Protein AF-0000000075208363 (afdb_homodimer)

Secondary structure (DSSP, 8-state):
---EEEEE--TTB-THHHHHHHHHHTTTSEEEEEESSSS-EE-TTS-EEE--EEGGG--GGG-SEEEE--BS--GGGG-HHHHHHHHHHHHTT-EEEEEGGGHHHHHHHTTTTT-EE-----HHHHHHHGGG--SEE-SSSEEEETTEEEE-GGGHHHHHHHHHHHTT--SSHHHHHHHHT----/---EEEEE--TTB-THHHHHHHHHHTTTSEEEEEESSSS-EE-TTS-EEE--EEGGG--GGG-SEEEE--BS--GGGG-HHHHHHHHHHHHTT-EEEEEGGGHHHHHHHTTTTT-EE-----HHHHHHHGGG--SEE-SSSEEEETTEEEE-GGGHHHHHHHHHHHTT--SSHHHHHHHHT----

Structure (mmCIF, N/CA/C/O backbone):
data_AF-0000000075208363-model_v1
#
loop_
_entity.id
_entity.type
_entity.pdbx_description
1 polymer 'DJ-1/PfpI domain-containing protein'
#
loop_
_atom_site.group_PDB
_atom_site.id
_atom_site.type_symbol
_atom_site.label_atom_id
_atom_site.label_alt_id
_atom_site.label_comp_id
_atom_site.label_asym_id
_atom_site.label_entity_id
_atom_site.label_seq_id
_atom_site.pdbx_PDB_ins_code
_atom_site.Cartn_x
_atom_site.Cartn_y
_atom_site.Cartn_z
_atom_site.occupancy
_atom_site.B_iso_or_equiv
_atom_site.auth_seq_id
_atom_site.auth_comp_id
_atom_site.auth_asym_id
_atom_site.auth_atom_id
_atom_site.pdbx_PDB_model_num
ATOM 1 N N . MET A 1 1 ? 24.344 10.055 6.668 1 55.16 1 MET A N 1
ATOM 2 C CA . MET A 1 1 ? 23.219 9.273 7.184 1 55.16 1 MET A CA 1
ATOM 3 C C . MET A 1 1 ? 21.953 9.516 6.352 1 55.16 1 MET A C 1
ATOM 5 O O . MET A 1 1 ? 21.75 10.617 5.836 1 55.16 1 MET A O 1
ATOM 9 N N . LYS A 1 2 ? 21.109 8.43 5.992 1 67.06 2 LYS A N 1
ATOM 10 C CA . LYS A 1 2 ? 19.938 8.688 5.176 1 67.06 2 LYS A CA 1
ATOM 11 C C . LYS A 1 2 ? 18.969 9.641 5.879 1 67.06 2 LYS A C 1
ATOM 13 O O . LYS A 1 2 ? 18.75 9.523 7.086 1 67.06 2 LYS A O 1
ATOM 18 N N . LYS A 1 3 ? 18.578 10.602 5.156 1 91.5 3 LYS A N 1
ATOM 19 C CA . LYS A 1 3 ? 17.5 11.43 5.695 1 91.5 3 LYS A CA 1
ATOM 20 C C . LYS A 1 3 ? 16.266 10.594 5.977 1 91.5 3 LYS A C 1
ATOM 22 O O . LYS A 1 3 ? 16.156 9.445 5.531 1 91.5 3 LYS A O 1
ATOM 27 N N . ARG A 1 4 ? 15.508 11.07 6.957 1 97.81 4 ARG A N 1
ATOM 28 C CA . ARG A 1 4 ? 14.414 10.273 7.508 1 97.81 4 ARG A CA 1
ATOM 29 C C . ARG A 1 4 ? 13.07 10.93 7.23 1 97.81 4 ARG A C 1
ATOM 31 O O . ARG A 1 4 ? 12.977 12.164 7.152 1 97.81 4 ARG A O 1
ATOM 38 N N . VAL A 1 5 ? 12.078 10.07 6.992 1 98.56 5 VAL A N 1
ATOM 39 C CA . VAL A 1 5 ? 10.688 10.5 6.91 1 98.56 5 VAL A CA 1
ATOM 40 C C . VAL A 1 5 ? 9.852 9.75 7.938 1 98.56 5 VAL A C 1
ATOM 42 O O . VAL A 1 5 ? 10.047 8.547 8.148 1 98.56 5 VAL A O 1
ATOM 45 N N . LEU A 1 6 ? 9 10.484 8.602 1 98.62 6 LEU A N 1
ATOM 46 C CA . LEU A 1 6 ? 8.148 9.922 9.641 1 98.62 6 LEU A CA 1
ATOM 47 C C . LEU A 1 6 ? 6.734 9.688 9.125 1 98.62 6 LEU A C 1
ATOM 49 O O . LEU A 1 6 ? 6.18 10.539 8.422 1 98.62 6 LEU A O 1
ATOM 53 N N . VAL A 1 7 ? 6.184 8.555 9.469 1 98.31 7 VAL A N 1
ATOM 54 C CA . VAL A 1 7 ? 4.824 8.234 9.047 1 98.31 7 VAL A CA 1
ATOM 55 C C . VAL A 1 7 ? 3.992 7.824 10.266 1 98.31 7 VAL A C 1
ATOM 57 O O . VAL A 1 7 ? 4.41 6.969 11.047 1 98.31 7 VAL A O 1
ATOM 60 N N . TYR A 1 8 ? 2.797 8.406 10.414 1 96.69 8 TYR A N 1
ATOM 61 C CA . TYR A 1 8 ? 1.91 8.102 11.539 1 96.69 8 TYR A CA 1
ATOM 62 C C . TYR A 1 8 ? 0.977 6.945 11.195 1 96.69 8 TYR A C 1
ATOM 64 O O . TYR A 1 8 ? 0.255 6.996 10.203 1 96.69 8 TYR A O 1
ATOM 72 N N . LEU A 1 9 ? 1.048 5.906 12.008 1 95.75 9 LEU A N 1
ATOM 73 C CA . LEU A 1 9 ? 0.136 4.777 11.859 1 95.75 9 LEU A CA 1
ATOM 74 C C . LEU A 1 9 ? -0.775 4.652 13.078 1 95.75 9 LEU A C 1
ATOM 76 O O . LEU A 1 9 ? -0.326 4.816 14.211 1 95.75 9 LEU A O 1
ATOM 80 N N . TYR A 1 10 ? -2.057 4.402 12.852 1 94.38 10 TYR A N 1
ATOM 81 C CA . TYR A 1 10 ? -3.064 4.207 13.883 1 94.38 10 TYR A CA 1
ATOM 82 C C . TYR A 1 10 ? -4.098 3.172 13.453 1 94.38 10 TYR A C 1
ATOM 84 O O . TYR A 1 10 ? -4.145 2.785 12.281 1 94.38 10 TYR A O 1
ATOM 92 N N . PRO A 1 11 ? -4.859 2.588 14.383 1 94.44 11 PRO A N 1
ATOM 93 C CA . PRO A 1 11 ? -5.809 1.536 14.016 1 94.44 11 PRO A CA 1
ATOM 94 C C . PRO A 1 11 ? -6.754 1.964 12.891 1 94.44 11 PRO A C 1
ATOM 96 O O . PRO A 1 11 ? -7.375 3.027 12.977 1 94.44 11 PRO A O 1
ATOM 99 N N . LEU A 1 12 ? -6.812 1.14 11.844 1 95.12 12 LEU A N 1
ATOM 100 C CA . LEU A 1 12 ? -7.695 1.302 10.695 1 95.12 12 LEU A CA 1
ATOM 101 C C . LEU A 1 12 ? -7.234 2.459 9.812 1 95.12 12 LEU A C 1
ATOM 103 O O . LEU A 1 12 ? -8.047 3.08 9.125 1 95.12 12 LEU A O 1
ATOM 107 N N . PHE A 1 13 ? -5.898 2.754 9.93 1 95 13 PHE A N 1
ATOM 108 C CA . PHE A 1 13 ? -5.379 3.682 8.93 1 95 13 PHE A CA 1
ATOM 109 C C . PHE A 1 13 ? -5.516 3.098 7.527 1 95 13 PHE A C 1
ATOM 111 O O . PHE A 1 13 ? -5.539 1.878 7.359 1 95 13 PHE A O 1
ATOM 118 N N . ARG A 1 14 ? -5.66 3.953 6.551 1 96.62 14 ARG A N 1
ATOM 119 C CA . ARG A 1 14 ? -5.805 3.518 5.164 1 96.62 14 ARG A CA 1
ATOM 120 C C . ARG A 1 14 ? -4.445 3.385 4.484 1 96.62 14 ARG A C 1
ATOM 122 O O . ARG A 1 14 ? -3.877 4.375 4.027 1 96.62 14 ARG A O 1
ATOM 129 N N . GLU A 1 15 ? -3.934 2.189 4.371 1 97.19 15 GLU A N 1
ATOM 130 C CA . GLU A 1 15 ? -2.607 1.907 3.83 1 97.19 15 GLU A CA 1
ATOM 131 C C . GLU A 1 15 ? -2.5 2.34 2.371 1 97.19 15 GLU A C 1
ATOM 133 O O . GLU A 1 15 ? -1.453 2.824 1.938 1 97.19 15 GLU A O 1
ATOM 138 N N . VAL A 1 16 ? -3.592 2.18 1.587 1 97.5 16 VAL A N 1
ATOM 139 C CA . VAL A 1 16 ? -3.58 2.477 0.158 1 97.5 16 VAL A CA 1
ATOM 140 C C . VAL A 1 16 ? -3.27 3.957 -0.059 1 97.5 16 VAL A C 1
ATOM 142 O O . VAL A 1 16 ? -2.648 4.328 -1.058 1 97.5 16 VAL A O 1
ATOM 145 N N . GLU A 1 17 ? -3.566 4.785 0.879 1 97.75 17 GLU A N 1
ATOM 146 C CA . GLU A 1 17 ? -3.381 6.227 0.757 1 97.75 17 GLU A CA 1
ATOM 147 C C . GLU A 1 17 ? -1.901 6.598 0.791 1 97.75 17 GLU A C 1
ATOM 149 O O . GLU A 1 17 ? -1.507 7.645 0.274 1 97.75 17 GLU A O 1
ATOM 154 N N . ILE A 1 18 ? -1.057 5.68 1.387 1 98.38 18 ILE A N 1
ATOM 155 C CA . ILE A 1 18 ? 0.28 6.199 1.648 1 98.38 18 ILE A CA 1
ATOM 156 C C . ILE A 1 18 ? 1.327 5.234 1.103 1 98.38 18 ILE A C 1
ATOM 158 O O . ILE A 1 18 ? 2.516 5.559 1.052 1 98.38 18 ILE A O 1
ATOM 162 N N . THR A 1 19 ? 0.959 4.094 0.643 1 98.19 19 THR A N 1
ATOM 163 C CA . THR A 1 19 ? 1.958 3.096 0.277 1 98.19 19 THR A CA 1
ATOM 164 C C . THR A 1 19 ? 2.734 3.537 -0.96 1 98.19 19 THR A C 1
ATOM 166 O O . THR A 1 19 ? 3.943 3.312 -1.053 1 98.19 19 THR A O 1
ATOM 169 N N . THR A 1 20 ? 2.062 4.129 -1.97 1 97.62 20 THR A N 1
ATOM 170 C CA . THR A 1 20 ? 2.783 4.68 -3.111 1 97.62 20 THR A CA 1
ATOM 171 C C . THR A 1 20 ? 3.814 5.707 -2.654 1 97.62 20 THR A C 1
ATOM 173 O O . THR A 1 20 ? 4.973 5.66 -3.07 1 97.62 20 THR A O 1
ATOM 176 N N . THR A 1 21 ? 3.391 6.57 -1.779 1 98.75 21 THR A N 1
ATOM 177 C CA . THR A 1 21 ? 4.27 7.59 -1.213 1 98.75 21 THR A CA 1
ATOM 178 C C . THR A 1 21 ? 5.48 6.949 -0.541 1 98.75 21 THR A C 1
ATOM 180 O O . THR A 1 21 ? 6.621 7.34 -0.8 1 98.75 21 THR A O 1
ATOM 183 N N . LEU A 1 22 ? 5.223 5.941 0.286 1 98.75 22 LEU A N 1
ATOM 184 C CA . LEU A 1 22 ? 6.297 5.312 1.046 1 98.75 22 LEU A CA 1
ATOM 185 C C . LEU A 1 22 ? 7.266 4.586 0.118 1 98.75 22 LEU A C 1
ATOM 187 O O . LEU A 1 22 ? 8.477 4.598 0.346 1 98.75 22 LEU A O 1
ATOM 191 N N . SER A 1 23 ? 6.73 3.936 -0.884 1 98.12 23 SER A N 1
ATOM 192 C CA . SER A 1 23 ? 7.578 3.264 -1.863 1 98.12 23 SER A CA 1
ATOM 193 C C . SER A 1 23 ? 8.523 4.25 -2.549 1 98.12 23 SER A C 1
ATOM 195 O O . SER A 1 23 ? 9.711 3.971 -2.709 1 98.12 23 SER A O 1
ATOM 197 N N . ILE A 1 24 ? 8 5.406 -2.939 1 98.19 24 ILE A N 1
ATOM 198 C CA . ILE A 1 24 ? 8.789 6.441 -3.598 1 98.19 24 ILE A CA 1
ATOM 199 C C . ILE A 1 24 ? 9.844 6.98 -2.635 1 98.19 24 ILE A C 1
ATOM 201 O O . ILE A 1 24 ? 11.023 7.066 -2.98 1 98.19 24 ILE A O 1
ATOM 205 N N . LEU A 1 25 ? 9.469 7.285 -1.425 1 98.5 25 LEU A N 1
ATOM 206 C CA . LEU A 1 25 ? 10.344 7.906 -0.436 1 98.5 25 LEU A CA 1
ATOM 207 C C . LEU A 1 25 ? 11.469 6.957 -0.044 1 98.5 25 LEU A C 1
ATOM 209 O O . LEU A 1 25 ? 12.594 7.398 0.229 1 98.5 25 LEU A O 1
ATOM 213 N N . SER A 1 26 ? 11.18 5.66 -0.004 1 97.5 26 SER A N 1
ATOM 214 C CA . SER A 1 26 ? 12.141 4.68 0.481 1 97.5 26 SER A CA 1
ATOM 215 C C . SER A 1 26 ? 13.352 4.586 -0.448 1 97.5 26 SER A C 1
ATOM 217 O O . SER A 1 26 ? 14.375 4.012 -0.083 1 97.5 26 SER A O 1
ATOM 219 N N . LYS A 1 27 ? 13.242 5.125 -1.633 1 94.81 27 LYS A N 1
ATOM 220 C CA . LYS A 1 27 ? 14.367 5.145 -2.566 1 94.81 27 LYS A CA 1
ATOM 221 C C . LYS A 1 27 ? 15.492 6.039 -2.051 1 94.81 27 LYS A C 1
ATOM 223 O O . LYS A 1 27 ? 16.656 5.824 -2.385 1 94.81 27 LYS A O 1
ATOM 228 N N . ARG A 1 28 ? 15.148 7.008 -1.235 1 96.62 28 ARG A N 1
ATOM 229 C CA . ARG A 1 28 ? 16.156 7.984 -0.819 1 96.62 28 ARG A CA 1
ATOM 230 C C . ARG A 1 28 ? 16.141 8.18 0.693 1 96.62 28 ARG A C 1
ATOM 232 O O . ARG A 1 28 ? 17.109 8.672 1.273 1 96.62 28 ARG A O 1
ATOM 239 N N . TYR A 1 29 ? 15.062 7.828 1.308 1 98.12 29 TYR A N 1
ATOM 240 C CA . TYR A 1 29 ? 14.875 8.125 2.723 1 98.12 29 TYR A CA 1
ATOM 241 C C . TYR A 1 29 ? 14.594 6.852 3.516 1 98.12 29 TYR A C 1
ATOM 243 O O . TYR A 1 29 ? 14.117 5.863 2.961 1 98.12 29 TYR A O 1
ATOM 251 N N . GLU A 1 30 ? 15 6.906 4.777 1 97.94 30 GLU A N 1
ATOM 252 C CA . GLU A 1 30 ? 14.516 5.887 5.711 1 97.94 30 GLU A CA 1
ATOM 253 C C . GLU A 1 30 ? 13.109 6.207 6.199 1 97.94 30 GLU A C 1
ATOM 255 O O . GLU A 1 30 ? 12.867 7.277 6.762 1 97.94 30 GLU A O 1
ATOM 260 N N . VAL A 1 31 ? 12.219 5.305 5.906 1 98.06 31 VAL A N 1
ATOM 261 C CA . VAL A 1 31 ? 10.828 5.465 6.34 1 98.06 31 VAL A CA 1
ATOM 262 C C . VAL A 1 31 ? 10.664 4.926 7.758 1 98.06 31 VAL A C 1
ATOM 264 O O . VAL A 1 31 ? 10.977 3.762 8.023 1 98.06 31 VAL A O 1
ATOM 267 N N . LEU A 1 32 ? 10.148 5.746 8.664 1 97.94 32 LEU A N 1
ATOM 268 C CA . LEU A 1 32 ? 10.023 5.371 10.062 1 97.94 32 LEU A CA 1
ATOM 269 C C . LEU A 1 32 ? 8.586 5.543 10.547 1 97.94 32 LEU A C 1
ATOM 271 O O . LEU A 1 32 ? 8.164 6.656 10.867 1 97.94 32 LEU A O 1
ATOM 275 N N . PRO A 1 33 ? 7.875 4.438 10.617 1 97.75 33 PRO A N 1
ATOM 276 C CA . PRO A 1 33 ? 6.52 4.508 11.164 1 97.75 33 PRO A CA 1
ATOM 277 C C . PRO A 1 33 ? 6.5 4.648 12.68 1 97.75 33 PRO A C 1
ATOM 279 O O . PRO A 1 33 ? 7.348 4.074 13.367 1 97.75 33 PRO A O 1
ATOM 282 N N . PHE A 1 34 ? 5.52 5.395 13.148 1 96.75 34 PHE A N 1
ATOM 283 C CA . PHE A 1 34 ? 5.281 5.496 14.586 1 96.75 34 PHE A CA 1
ATOM 284 C C . PHE A 1 34 ? 3.787 5.461 14.883 1 96.75 34 PHE A C 1
ATOM 286 O O . PHE A 1 34 ? 2.963 5.645 13.984 1 96.75 34 PHE A O 1
ATOM 293 N N . SER A 1 35 ? 3.465 5.145 16.078 1 94.44 35 SER A N 1
ATOM 294 C CA . SER A 1 35 ? 2.092 5.121 16.578 1 94.44 35 SER A CA 1
ATOM 295 C C . SER A 1 35 ? 2.01 5.613 18.016 1 94.44 35 SER A C 1
ATOM 297 O O . SER A 1 35 ? 3 5.566 18.75 1 94.44 35 SER A O 1
ATOM 299 N N . ILE A 1 36 ? 0.842 6.102 18.297 1 90.88 36 ILE A N 1
ATOM 300 C CA . ILE A 1 36 ? 0.602 6.512 19.688 1 90.88 36 ILE A CA 1
ATOM 301 C C . ILE A 1 36 ? 0.374 5.281 20.547 1 90.88 36 ILE A C 1
ATOM 303 O O . ILE A 1 36 ? 0.789 5.25 21.719 1 90.88 36 ILE A O 1
ATOM 307 N N . LEU A 1 37 ? -0.22 4.293 19.984 1 84.75 37 LEU A N 1
ATOM 308 C CA . LEU A 1 37 ? -0.52 3.061 20.703 1 84.75 37 LEU A CA 1
ATOM 309 C C . LEU A 1 37 ? 0.622 2.059 20.578 1 84.75 37 LEU A C 1
ATOM 311 O O . LEU A 1 37 ? 1.241 1.96 19.516 1 84.75 37 LEU A O 1
ATOM 315 N N . PRO A 1 38 ? 0.816 1.363 21.719 1 87.12 38 PRO A N 1
ATOM 316 C CA . PRO A 1 38 ? 1.843 0.322 21.625 1 87.12 38 PRO A CA 1
ATOM 317 C C . PRO A 1 38 ? 1.382 -0.896 20.828 1 87.12 38 PRO A C 1
ATOM 319 O O . PRO A 1 38 ? 0.179 -1.141 20.703 1 87.12 38 PRO A O 1
ATOM 322 N N . GLY A 1 39 ? 2.4 -1.61 20.297 1 91.38 39 GLY A N 1
ATOM 323 C CA . GLY A 1 39 ? 2.094 -2.871 19.641 1 91.38 39 GLY A CA 1
ATOM 324 C C . GLY A 1 39 ? 1.805 -2.721 18.156 1 91.38 39 GLY A C 1
ATOM 325 O O . GLY A 1 39 ? 2.135 -1.695 17.562 1 91.38 39 GLY A O 1
ATOM 326 N N . THR A 1 40 ? 1.278 -3.768 17.562 1 94.94 40 THR A N 1
ATOM 327 C CA . THR A 1 40 ? 0.962 -3.807 16.141 1 94.94 40 THR A CA 1
ATOM 328 C C . THR A 1 40 ? -0.313 -3.02 15.844 1 94.94 40 THR A C 1
ATOM 330 O O . THR A 1 40 ? -1.269 -3.066 16.625 1 94.94 40 THR A O 1
ATOM 333 N N . VAL A 1 41 ? -0.271 -2.318 14.781 1 95.12 41 VAL A N 1
ATOM 334 C CA . VAL A 1 41 ? -1.429 -1.553 14.328 1 95.12 41 VAL A CA 1
ATOM 335 C C . VAL A 1 41 ? -2.074 -2.25 13.133 1 95.12 41 VAL A C 1
ATOM 337 O O . VAL A 1 41 ? -1.392 -2.594 12.164 1 95.12 41 VAL A O 1
ATOM 340 N N . THR A 1 42 ? -3.4 -2.439 13.227 1 96.19 42 THR A N 1
ATOM 341 C CA . THR A 1 42 ? -4.109 -3.078 12.125 1 96.19 42 THR A CA 1
ATOM 342 C C . THR A 1 42 ? -4.66 -2.033 11.156 1 96.19 42 THR A C 1
ATOM 344 O O . THR A 1 42 ? -5.398 -1.132 11.562 1 96.19 42 THR A O 1
ATOM 347 N N . SER A 1 43 ? -4.242 -2.119 9.875 1 96.5 43 SER A N 1
ATOM 348 C CA . SER A 1 43 ? -4.707 -1.19 8.852 1 96.5 43 SER A CA 1
ATOM 349 C C . SER A 1 43 ? -6.137 -1.508 8.43 1 96.5 43 SER A C 1
ATOM 351 O O . SER A 1 43 ? -6.719 -2.496 8.875 1 96.5 43 SER A O 1
ATOM 353 N N . GLU A 1 44 ? -6.691 -0.65 7.598 1 95.94 44 GLU A N 1
ATOM 354 C CA . GLU A 1 44 ? -8.07 -0.809 7.141 1 95.94 44 GLU A CA 1
ATOM 355 C C . GLU A 1 44 ? -8.25 -2.119 6.379 1 95.94 44 GLU A C 1
ATOM 357 O O . GLU A 1 44 ? -9.281 -2.777 6.504 1 95.94 44 GLU A O 1
ATOM 362 N N . CYS A 1 45 ? -7.199 -2.555 5.59 1 96.75 45 CYS A N 1
ATOM 363 C CA . CYS A 1 45 ? -7.363 -3.766 4.793 1 96.75 45 CYS A CA 1
ATOM 364 C C . CYS A 1 45 ? -6.988 -5.004 5.598 1 96.75 45 CYS A C 1
ATOM 366 O O . CYS A 1 45 ? -7.016 -6.121 5.078 1 96.75 45 CYS A O 1
ATOM 368 N N . GLY A 1 46 ? -6.496 -4.793 6.82 1 96.25 46 GLY A N 1
ATOM 369 C CA . GLY A 1 46 ? -6.285 -5.934 7.699 1 96.25 46 GLY A CA 1
ATOM 370 C C . GLY A 1 46 ? -4.82 -6.258 7.918 1 96.25 46 GLY A C 1
ATOM 371 O O . GLY A 1 46 ? -4.484 -7.199 8.641 1 96.25 46 GLY A O 1
ATOM 372 N N . LEU A 1 47 ? -3.896 -5.531 7.34 1 97.69 47 LEU A N 1
ATOM 373 C CA . LEU A 1 47 ? -2.475 -5.742 7.586 1 97.69 47 LEU A CA 1
ATOM 374 C C . LEU A 1 47 ? -2.088 -5.281 8.984 1 97.69 47 LEU A C 1
ATOM 376 O O . LEU A 1 47 ? -2.5 -4.207 9.422 1 97.69 47 LEU A O 1
ATOM 380 N N . GLN A 1 48 ? -1.368 -6.09 9.656 1 97.56 48 GLN A N 1
ATOM 381 C CA . GLN A 1 48 ? -0.831 -5.742 10.969 1 97.56 48 GLN A CA 1
ATOM 382 C C . GLN A 1 48 ? 0.598 -5.215 10.852 1 97.56 48 GLN A C 1
ATOM 384 O O . GLN A 1 48 ? 1.519 -5.973 10.531 1 97.56 48 GLN A O 1
ATOM 389 N N . VAL A 1 49 ? 0.8 -3.939 11.164 1 97.69 49 VAL A N 1
ATOM 390 C CA . VAL A 1 49 ? 2.082 -3.273 10.961 1 97.69 49 VAL A CA 1
ATOM 391 C C . VAL A 1 49 ? 2.678 -2.879 12.312 1 97.69 49 VAL A C 1
ATOM 393 O O . VAL A 1 49 ? 1.979 -2.336 13.172 1 97.69 49 VAL A O 1
ATOM 396 N N . GLN A 1 50 ? 3.932 -3.146 12.43 1 97.06 50 GLN A N 1
ATOM 397 C CA . GLN A 1 50 ? 4.637 -2.787 13.656 1 97.06 50 GLN A CA 1
ATOM 398 C C . GLN A 1 50 ? 5.32 -1.429 13.516 1 97.06 50 GLN A C 1
ATOM 400 O O . GLN A 1 50 ? 6.238 -1.268 12.711 1 97.06 50 GLN A O 1
ATOM 405 N N . PRO A 1 51 ? 4.824 -0.46 14.328 1 96 51 PRO A N 1
ATOM 406 C CA . PRO A 1 51 ? 5.566 0.804 14.336 1 96 51 PRO A CA 1
ATOM 407 C C . PRO A 1 51 ? 6.984 0.654 14.883 1 96 51 PRO A C 1
ATOM 409 O O . PRO A 1 51 ? 7.234 -0.191 15.742 1 96 51 PRO A O 1
ATOM 412 N N . LEU A 1 52 ? 7.875 1.515 14.445 1 93.06 52 LEU A N 1
ATOM 413 C CA . LEU A 1 52 ? 9.289 1.387 14.781 1 93.06 52 LEU A CA 1
ATOM 414 C C . LEU A 1 52 ? 9.664 2.326 15.922 1 93.06 52 LEU A C 1
ATOM 416 O O . LEU A 1 52 ? 10.68 2.117 16.594 1 93.06 52 LEU A O 1
ATOM 420 N N . LEU A 1 53 ? 8.883 3.369 16.047 1 93.81 53 LEU A N 1
ATOM 421 C CA . LEU A 1 53 ? 9.25 4.406 17.016 1 93.81 53 LEU A CA 1
ATOM 422 C C . LEU A 1 53 ? 8.102 4.691 17.969 1 93.81 53 LEU A C 1
ATOM 424 O O . LEU A 1 53 ? 6.93 4.547 17.609 1 93.81 53 LEU A O 1
ATOM 428 N N . LYS A 1 54 ? 8.539 5.094 19.156 1 89.81 54 LYS A N 1
ATOM 429 C CA . LYS A 1 54 ? 7.59 5.68 20.109 1 89.81 54 LYS A CA 1
ATOM 430 C C . LYS A 1 54 ? 7.57 7.203 19.984 1 89.81 54 LYS A C 1
ATOM 432 O O . LYS A 1 54 ? 8.594 7.824 19.703 1 89.81 54 LYS A O 1
ATOM 437 N N . LEU A 1 55 ? 6.461 7.715 20.266 1 90.69 55 LEU A N 1
ATOM 438 C CA . LEU A 1 55 ? 6.242 9.156 20.141 1 90.69 55 LEU A CA 1
ATOM 439 C C . LEU A 1 55 ? 7.301 9.938 20.906 1 90.69 55 LEU A C 1
ATOM 441 O O . LEU A 1 55 ? 7.824 10.938 20.422 1 90.69 55 LEU A O 1
ATOM 445 N N . LYS A 1 56 ? 7.695 9.5 22.062 1 89.06 56 LYS A N 1
ATOM 446 C CA . LYS A 1 56 ? 8.594 10.219 22.969 1 89.06 56 LYS A CA 1
ATOM 447 C C . LYS A 1 56 ? 10.008 10.297 22.391 1 89.06 56 LYS A C 1
ATOM 449 O O . LYS A 1 56 ? 10.82 11.102 22.828 1 89.06 56 LYS A O 1
ATOM 454 N N . ASN A 1 57 ? 10.32 9.508 21.406 1 92.94 57 ASN A N 1
ATOM 455 C CA . ASN A 1 57 ? 11.664 9.438 20.844 1 92.94 57 ASN A CA 1
ATOM 456 C C . ASN A 1 57 ? 11.773 10.227 19.547 1 92.94 57 ASN A C 1
ATOM 458 O O . ASN A 1 57 ? 12.75 10.094 18.812 1 92.94 57 ASN A O 1
ATOM 462 N N . ILE A 1 58 ? 10.805 11.07 19.266 1 96.69 58 ILE A N 1
ATOM 463 C CA . ILE A 1 58 ? 10.773 11.75 17.969 1 96.69 58 ILE A CA 1
ATOM 464 C C . ILE A 1 58 ? 11.172 13.211 18.156 1 96.69 58 ILE A C 1
ATOM 466 O O . ILE A 1 58 ? 10.562 13.938 18.938 1 96.69 58 ILE A O 1
ATOM 470 N N . ASN A 1 59 ? 12.172 13.594 17.484 1 96.75 59 ASN A N 1
ATOM 471 C CA . ASN A 1 59 ? 12.547 14.992 17.297 1 96.75 59 ASN A CA 1
ATOM 472 C C . ASN A 1 59 ? 12.289 15.461 15.867 1 96.75 59 ASN A C 1
ATOM 474 O O . ASN A 1 59 ? 12.922 14.977 14.93 1 96.75 59 ASN A O 1
ATOM 478 N N . PRO A 1 60 ? 11.422 16.422 15.711 1 97.62 60 PRO A N 1
ATOM 479 C CA . PRO A 1 60 ? 11.031 16.859 14.367 1 97.62 60 PRO A CA 1
ATOM 480 C C . PRO A 1 60 ? 12.234 17.188 13.484 1 97.62 60 PRO A C 1
ATOM 482 O O . PRO A 1 60 ? 12.234 16.891 12.289 1 97.62 60 PRO A O 1
ATOM 485 N N . ARG A 1 61 ? 13.25 17.766 14.008 1 97.06 61 ARG A N 1
ATOM 486 C CA . ARG A 1 61 ? 14.398 18.234 13.234 1 97.06 61 ARG A CA 1
ATOM 487 C C . ARG A 1 61 ? 15.164 17.062 12.617 1 97.06 61 ARG A C 1
ATOM 489 O O . ARG A 1 61 ? 15.992 17.266 11.727 1 97.06 61 ARG A O 1
ATOM 496 N N . ASP A 1 62 ? 14.898 15.875 13.055 1 97.5 62 ASP A N 1
ATOM 497 C CA . ASP A 1 62 ? 15.578 14.695 12.531 1 97.5 62 ASP A CA 1
ATOM 498 C C . ASP A 1 62 ? 14.914 14.203 11.25 1 97.5 62 ASP A C 1
ATOM 500 O O . ASP A 1 62 ? 15.398 13.273 10.609 1 97.5 62 ASP A O 1
ATOM 504 N N . TYR A 1 63 ? 13.852 14.859 10.828 1 98.12 63 TYR A N 1
ATOM 505 C CA . TYR A 1 63 ? 13.062 14.336 9.719 1 98.12 63 TYR A CA 1
ATOM 506 C C . TYR A 1 63 ? 12.883 15.398 8.633 1 98.12 63 TYR A C 1
ATOM 508 O O . TYR A 1 63 ? 12.836 16.594 8.93 1 98.12 63 TYR A O 1
ATOM 516 N N . GLU A 1 64 ? 12.68 14.852 7.418 1 98.31 64 GLU A N 1
ATOM 517 C CA . GLU A 1 64 ? 12.422 15.734 6.285 1 98.31 64 GLU A CA 1
ATOM 518 C C . GLU A 1 64 ? 10.93 15.977 6.102 1 98.31 64 GLU A C 1
ATOM 520 O O . GLU A 1 64 ? 10.523 16.953 5.465 1 98.31 64 GLU A O 1
ATOM 525 N N . MET A 1 65 ? 10.133 15.031 6.691 1 98.62 65 MET A N 1
ATOM 526 C CA . MET A 1 65 ? 8.695 15.133 6.484 1 98.62 65 MET A CA 1
ATOM 527 C C . MET A 1 65 ? 7.941 14.227 7.453 1 98.62 65 MET A C 1
ATOM 529 O O . MET A 1 65 ? 8.453 13.18 7.855 1 98.62 65 MET A O 1
ATOM 533 N N . LEU A 1 66 ? 6.773 14.672 7.812 1 98.75 66 LEU A N 1
ATOM 534 C CA . LEU A 1 66 ? 5.766 13.867 8.492 1 98.75 66 LEU A CA 1
ATOM 535 C C . LEU A 1 66 ? 4.605 13.547 7.559 1 98.75 66 LEU A C 1
ATOM 537 O O . LEU A 1 66 ? 4.02 14.445 6.953 1 98.75 66 LEU A O 1
ATOM 541 N N . VAL A 1 67 ? 4.273 12.297 7.379 1 98.81 67 VAL A N 1
ATOM 542 C CA . VAL A 1 67 ? 3.174 11.844 6.535 1 98.81 67 VAL A CA 1
ATOM 543 C C . VAL A 1 67 ? 2.055 11.273 7.402 1 98.81 67 VAL A C 1
ATOM 545 O O . VAL A 1 67 ? 2.303 10.438 8.273 1 98.81 67 VAL A O 1
ATOM 548 N N . ILE A 1 68 ? 0.827 11.695 7.148 1 97.44 68 ILE A N 1
ATOM 549 C CA . ILE A 1 68 ? -0.329 11.281 7.938 1 97.44 68 ILE A CA 1
ATOM 550 C C . ILE A 1 68 ? -1.422 10.75 7.012 1 97.44 68 ILE A C 1
ATOM 552 O O . ILE A 1 68 ? -1.993 11.5 6.219 1 97.44 68 ILE A O 1
ATOM 556 N N . PRO A 1 69 ? -1.729 9.469 7.109 1 97.19 69 PRO A N 1
ATOM 557 C CA . PRO A 1 69 ? -2.805 8.898 6.301 1 97.19 69 PRO A CA 1
ATOM 558 C C . PRO A 1 69 ? -4.188 9.141 6.898 1 97.19 69 PRO A C 1
ATOM 560 O O . PRO A 1 69 ? -4.301 9.602 8.039 1 97.19 69 PRO A O 1
ATOM 563 N N . GLY A 1 70 ? -5.238 8.883 6.035 1 94.81 70 GLY A N 1
ATOM 564 C CA . GLY A 1 70 ? -6.598 8.82 6.547 1 94.81 70 GLY A CA 1
ATOM 565 C C . GLY A 1 70 ? -6.953 7.465 7.133 1 94.81 70 GLY A C 1
ATOM 566 O O . GLY A 1 70 ? -6.07 6.648 7.402 1 94.81 70 GLY A O 1
ATOM 567 N N . GLY A 1 71 ? -8.227 7.234 7.363 1 91.12 71 GLY A N 1
ATOM 568 C CA . GLY A 1 71 ? -8.742 6.012 7.961 1 91.12 71 GLY A CA 1
ATOM 569 C C . GLY A 1 71 ? -9.867 6.258 8.953 1 91.12 71 GLY A C 1
ATOM 570 O O . GLY A 1 71 ? -10.297 7.398 9.141 1 91.12 71 GLY A O 1
ATOM 571 N N . LYS A 1 72 ? -10.57 5.148 9.305 1 79.88 72 LYS A N 1
ATOM 572 C CA . LYS A 1 72 ? -11.656 5.312 10.266 1 79.88 72 LYS A CA 1
ATOM 573 C C . LYS A 1 72 ? -11.133 5.828 11.609 1 79.88 72 LYS A C 1
ATOM 575 O O . LYS A 1 72 ? -10.273 5.199 12.227 1 79.88 72 LYS A O 1
ATOM 580 N N . GLN A 1 73 ? -11.055 7.223 11.57 1 61.47 73 GLN A N 1
ATOM 581 C CA . GLN A 1 73 ? -10.445 7.98 12.656 1 61.47 73 GLN A CA 1
ATOM 582 C C . GLN A 1 73 ? -10.914 7.469 14.016 1 61.47 73 GLN A C 1
ATOM 584 O O . GLN A 1 73 ? -12.117 7.398 14.281 1 61.47 73 GLN A O 1
ATOM 589 N N . ALA A 1 74 ? -10.039 6.613 14.492 1 55.19 74 ALA A N 1
ATOM 590 C CA . ALA A 1 74 ? -10.258 6.223 15.883 1 55.19 74 ALA A CA 1
ATOM 591 C C . ALA A 1 74 ? -10.094 7.414 16.828 1 55.19 74 ALA A C 1
ATOM 593 O O . ALA A 1 74 ? -9.625 8.477 16.406 1 55.19 74 ALA A O 1
ATOM 594 N N . PHE A 1 75 ? -10.438 7.309 18.078 1 54.03 75 PHE A N 1
ATOM 595 C CA . PHE A 1 75 ? -10.336 8.07 19.312 1 54.03 75 PHE A CA 1
ATOM 596 C C . PHE A 1 75 ? -8.953 8.688 19.453 1 54.03 75 PHE A C 1
ATOM 598 O O . PHE A 1 75 ? -8.789 9.719 20.109 1 54.03 75 PHE A O 1
ATOM 605 N N . VAL A 1 76 ? -8.039 8.312 18.516 1 62.62 76 VAL A N 1
ATOM 606 C CA . VAL A 1 76 ? -6.664 8.688 18.828 1 62.62 76 VAL A CA 1
ATOM 607 C C . VAL A 1 76 ? -6.316 10.008 18.141 1 62.62 76 VAL A C 1
ATOM 609 O O . VAL A 1 76 ? -5.25 10.578 18.375 1 62.62 76 VAL A O 1
ATOM 612 N N . GLN A 1 77 ? -7.297 10.531 17.438 1 72.94 77 GLN A N 1
ATOM 613 C CA . GLN A 1 77 ? -6.996 11.703 16.609 1 72.94 77 GLN A CA 1
ATOM 614 C C . GLN A 1 77 ? -6.945 12.969 17.469 1 72.94 77 GLN A C 1
ATOM 616 O O . GLN A 1 77 ? -6.5 14.016 17 1 72.94 77 GLN A O 1
ATOM 621 N N . ASN A 1 78 ? -7.188 12.703 18.75 1 82.5 78 ASN A N 1
ATOM 622 C CA . ASN A 1 78 ? -7.156 13.867 19.641 1 82.5 78 ASN A CA 1
ATOM 623 C C . ASN A 1 78 ? -6.113 13.695 20.734 1 82.5 78 ASN A C 1
ATOM 625 O O . ASN A 1 78 ? -6.141 14.422 21.734 1 82.5 78 ASN A O 1
ATOM 629 N N . HIS A 1 79 ? -5.305 12.82 20.578 1 89.31 79 HIS A N 1
ATOM 630 C CA . HIS A 1 79 ? -4.281 12.602 21.594 1 89.31 79 HIS A CA 1
ATOM 631 C C . HIS A 1 79 ? -3.369 13.82 21.734 1 89.31 79 HIS A C 1
ATOM 633 O O . HIS A 1 79 ? -2.73 14.234 20.766 1 89.31 79 HIS A O 1
ATOM 639 N N . PRO A 1 80 ? -3.303 14.398 22.953 1 93.12 80 PRO A N 1
ATOM 640 C CA . PRO A 1 80 ? -2.596 15.664 23.125 1 93.12 80 PRO A CA 1
ATOM 641 C C . PRO A 1 80 ? -1.128 15.586 22.719 1 93.12 80 PRO A C 1
ATOM 643 O O . PRO A 1 80 ? -0.592 16.531 22.141 1 93.12 80 PRO A O 1
ATOM 646 N N . ARG A 1 81 ? -0.465 14.523 23.047 1 94 81 ARG A N 1
ATOM 647 C CA . ARG A 1 81 ? 0.948 14.406 22.703 1 94 81 ARG A CA 1
ATOM 648 C C . ARG A 1 81 ? 1.144 14.352 21.188 1 94 81 ARG A C 1
ATOM 650 O O . ARG A 1 81 ? 2.141 14.859 20.672 1 94 81 ARG A O 1
ATOM 657 N N . LEU A 1 82 ? 0.23 13.688 20.484 1 94.88 82 LEU A N 1
ATOM 658 C CA . LEU A 1 82 ? 0.281 13.656 19.031 1 94.88 82 LEU A CA 1
ATOM 659 C C . LEU A 1 82 ? 0.105 15.062 18.453 1 94.88 82 LEU A C 1
ATOM 661 O O . LEU A 1 82 ? 0.879 15.484 17.594 1 94.88 82 LEU A O 1
ATOM 665 N N . LEU A 1 83 ? -0.943 15.758 18.969 1 94.88 83 LEU A N 1
ATOM 666 C CA . LEU A 1 83 ? -1.225 17.109 18.484 1 94.88 83 LEU A CA 1
ATOM 667 C C . LEU A 1 83 ? -0.048 18.031 18.75 1 94.88 83 LEU A C 1
ATOM 669 O O . LEU A 1 83 ? 0.32 18.844 17.891 1 94.88 83 LEU A O 1
ATOM 673 N N . HIS A 1 84 ? 0.56 17.891 19.875 1 97 84 HIS A N 1
ATOM 674 C CA . HIS A 1 84 ? 1.73 18.703 20.203 1 97 84 HIS A CA 1
ATOM 675 C C . HIS A 1 84 ? 2.891 18.406 19.266 1 97 84 HIS A C 1
ATOM 677 O O . HIS A 1 84 ? 3.59 19.312 18.828 1 97 84 HIS A O 1
ATOM 683 N N . LEU A 1 85 ? 3.143 17.141 18.953 1 97.12 85 LEU A N 1
ATOM 684 C CA . LEU A 1 85 ? 4.195 16.766 18.031 1 97.12 85 LEU A CA 1
ATOM 685 C C . LEU A 1 85 ? 3.988 17.422 16.672 1 97.12 85 LEU A C 1
ATOM 687 O O . LEU A 1 85 ? 4.934 17.953 16.078 1 97.12 85 LEU A O 1
ATOM 691 N N . ILE A 1 86 ? 2.752 17.406 16.188 1 97 86 ILE A N 1
ATOM 692 C CA . ILE A 1 86 ? 2.42 18 14.898 1 97 86 ILE A CA 1
ATOM 693 C C . ILE A 1 86 ? 2.682 19.5 14.938 1 97 86 ILE A C 1
ATOM 695 O O . ILE A 1 86 ? 3.225 20.078 13.984 1 97 86 ILE A O 1
ATOM 699 N N . GLN A 1 87 ? 2.336 20.141 16.047 1 97.69 87 GLN A N 1
ATOM 700 C CA . GLN A 1 87 ? 2.619 21.562 16.219 1 97.69 87 GLN A CA 1
ATOM 701 C C . GLN A 1 87 ? 4.117 21.828 16.141 1 97.69 87 GLN A C 1
ATOM 703 O O . GLN A 1 87 ? 4.543 22.828 15.547 1 97.69 87 GLN A O 1
ATOM 708 N N . LEU A 1 88 ? 4.906 20.969 16.734 1 98.31 88 LEU A N 1
ATOM 709 C CA . LEU A 1 88 ? 6.355 21.125 16.719 1 98.31 88 LEU A CA 1
ATOM 710 C C . LEU A 1 88 ? 6.902 21 15.297 1 98.31 88 LEU A C 1
ATOM 712 O O . LEU A 1 88 ? 7.797 21.75 14.898 1 98.31 88 LEU A O 1
ATOM 716 N N . PHE A 1 89 ? 6.414 20 14.508 1 98.5 89 PHE A N 1
ATOM 717 C CA . PHE A 1 89 ? 6.805 19.859 13.109 1 98.5 89 PHE A CA 1
ATOM 718 C C . PHE A 1 89 ? 6.527 21.156 12.352 1 98.5 89 PHE A C 1
ATOM 720 O O . PHE A 1 89 ? 7.387 21.641 11.609 1 98.5 89 PHE A O 1
ATOM 727 N N . ASP A 1 90 ? 5.332 21.688 12.539 1 97.81 90 ASP A N 1
ATOM 728 C CA . ASP A 1 90 ? 4.941 22.922 11.867 1 97.81 90 ASP A CA 1
ATOM 729 C C . ASP A 1 90 ? 5.828 24.094 12.289 1 97.81 90 ASP A C 1
ATOM 731 O O . ASP A 1 90 ? 6.32 24.844 11.445 1 97.81 90 ASP A O 1
ATOM 735 N N . LYS A 1 91 ? 6.062 24.219 13.578 1 97.62 91 LYS A N 1
ATOM 736 C CA . LYS A 1 91 ? 6.867 25.312 14.141 1 97.62 91 LYS A CA 1
ATOM 737 C C . LYS A 1 91 ? 8.289 25.266 13.594 1 97.62 91 LYS A C 1
ATOM 739 O O . LYS A 1 91 ? 8.891 26.312 13.328 1 97.62 91 LYS A O 1
ATOM 744 N N . GLU A 1 92 ? 8.82 24.109 13.469 1 97.62 92 GLU A N 1
ATOM 745 C CA . GLU A 1 92 ? 10.195 23.938 13.016 1 97.62 92 GLU A CA 1
ATOM 746 C C . GLU A 1 92 ? 10.305 24.031 11.5 1 97.62 92 GLU A C 1
ATOM 748 O O . GLU A 1 92 ? 11.398 23.953 10.945 1 97.62 92 GLU A O 1
ATOM 753 N N . GLY A 1 93 ? 9.219 24.141 10.812 1 97.38 93 GLY A N 1
ATOM 754 C CA . GLY A 1 93 ? 9.211 24.312 9.367 1 97.38 93 GLY A CA 1
ATOM 755 C C . GLY A 1 93 ? 9.445 23.016 8.609 1 97.38 93 GLY A C 1
ATOM 756 O O . GLY A 1 93 ? 9.953 23.031 7.484 1 97.38 93 GLY A O 1
ATOM 757 N N . ILE A 1 94 ? 9.195 21.891 9.32 1 98.06 94 ILE A N 1
ATOM 758 C CA . ILE A 1 94 ? 9.328 20.578 8.672 1 98.06 94 ILE A CA 1
ATOM 759 C C . ILE A 1 94 ? 8.078 20.297 7.84 1 98.06 94 ILE A C 1
ATOM 761 O O . ILE A 1 94 ? 6.961 20.578 8.273 1 98.06 94 ILE A O 1
ATOM 765 N N . ARG A 1 95 ? 8.203 19.719 6.668 1 98.56 95 ARG A N 1
ATOM 766 C CA . ARG A 1 95 ? 7.078 19.406 5.789 1 98.56 95 ARG A CA 1
ATOM 767 C C . ARG A 1 95 ? 6.117 18.422 6.457 1 98.56 95 ARG A C 1
ATOM 769 O O . ARG A 1 95 ? 6.547 17.484 7.121 1 98.56 95 ARG A O 1
ATOM 776 N N . ILE A 1 96 ? 4.879 18.719 6.285 1 98.75 96 ILE A N 1
ATOM 777 C CA . ILE A 1 96 ? 3.812 17.812 6.734 1 98.75 96 ILE A CA 1
ATOM 778 C C . ILE A 1 96 ? 2.889 17.484 5.562 1 98.75 96 ILE A C 1
ATOM 780 O O . ILE A 1 96 ? 2.473 18.391 4.82 1 98.75 96 ILE A O 1
ATOM 784 N N . ALA A 1 97 ? 2.641 16.266 5.355 1 98.88 97 ALA A N 1
ATOM 785 C CA . ALA A 1 97 ? 1.709 15.82 4.328 1 98.88 97 ALA A CA 1
ATOM 786 C C . ALA A 1 97 ? 0.607 14.945 4.926 1 98.88 97 ALA A C 1
ATOM 788 O O . ALA A 1 97 ? 0.889 14 5.66 1 98.88 97 ALA A O 1
ATOM 789 N N . ALA A 1 98 ? -0.627 15.266 4.684 1 97.44 98 ALA A N 1
ATOM 790 C CA . ALA A 1 98 ? -1.777 14.492 5.141 1 97.44 98 ALA A CA 1
ATOM 791 C C . ALA A 1 98 ? -2.732 14.203 3.986 1 97.44 98 ALA A C 1
ATOM 793 O O . ALA A 1 98 ? -2.904 15.031 3.09 1 97.44 98 ALA A O 1
ATOM 794 N N . ILE A 1 99 ? -3.363 13.055 4.043 1 97.06 99 ILE A N 1
ATOM 795 C CA . ILE A 1 99 ? -4.266 12.656 2.969 1 97.06 99 ILE A CA 1
ATOM 796 C C . ILE A 1 99 ? -5.566 12.125 3.561 1 97.06 99 ILE A C 1
ATOM 798 O O . ILE A 1 99 ? -5.562 11.508 4.629 1 97.06 99 ILE A O 1
ATOM 802 N N . GLY A 1 100 ? -6.672 12.375 2.748 1 94.81 100 GLY A N 1
ATOM 803 C CA . GLY A 1 100 ? -7.984 11.969 3.225 1 94.81 100 GLY A CA 1
ATOM 804 C C . GLY A 1 100 ? -8.391 12.656 4.516 1 94.81 100 GLY A C 1
ATOM 805 O O . GLY A 1 100 ? -8.203 13.859 4.668 1 94.81 100 GLY A O 1
ATOM 806 N N . ASN A 1 101 ? -8.953 11.93 5.391 1 91.88 101 ASN A N 1
ATOM 807 C CA . ASN A 1 101 ? -9.391 12.523 6.648 1 91.88 101 ASN A CA 1
ATOM 808 C C . ASN A 1 101 ? -8.242 12.672 7.633 1 91.88 101 ASN A C 1
ATOM 810 O O . ASN A 1 101 ? -8.438 13.117 8.766 1 91.88 101 ASN A O 1
ATOM 814 N N . GLY A 1 102 ? -7.02 12.344 7.156 1 93.56 102 GLY A N 1
ATOM 815 C CA . GLY A 1 102 ? -5.848 12.703 7.938 1 93.56 102 GLY A CA 1
ATOM 816 C C . GLY A 1 102 ? -5.719 14.188 8.188 1 93.56 102 GLY A C 1
ATOM 817 O O . GLY A 1 102 ? -5.129 14.609 9.18 1 93.56 102 GLY A O 1
ATOM 818 N N . ALA A 1 103 ? -6.258 14.945 7.305 1 92.81 103 ALA A N 1
ATOM 819 C CA . ALA A 1 103 ? -6.246 16.391 7.441 1 92.81 103 ALA A CA 1
ATOM 820 C C . ALA A 1 103 ? -6.969 16.828 8.711 1 92.81 103 ALA A C 1
ATOM 822 O O . ALA A 1 103 ? -6.68 17.906 9.266 1 92.81 103 ALA A O 1
ATOM 823 N N . LEU A 1 104 ? -7.918 16.047 9.211 1 91 104 LEU A N 1
ATOM 824 C CA . LEU A 1 104 ? -8.641 16.359 10.438 1 91 104 LEU A CA 1
ATOM 825 C C . LEU A 1 104 ? -7.684 16.438 11.625 1 91 104 LEU A C 1
ATOM 827 O O . LEU A 1 104 ? -7.883 17.234 12.539 1 91 104 LEU A O 1
ATOM 831 N N . ILE A 1 105 ? -6.656 15.625 11.578 1 92.56 105 ILE A N 1
ATOM 832 C CA . ILE A 1 105 ? -5.664 15.617 12.648 1 92.56 105 ILE A CA 1
ATOM 833 C C . ILE A 1 105 ? -4.887 16.938 12.641 1 92.56 105 ILE A C 1
ATOM 835 O O . ILE A 1 105 ? -4.602 17.5 13.695 1 92.56 105 ILE A O 1
ATOM 839 N N . LEU A 1 106 ? -4.59 17.422 11.453 1 94.19 106 LEU A N 1
ATOM 840 C CA . LEU A 1 106 ? -3.928 18.719 11.32 1 94.19 106 LEU A CA 1
ATOM 841 C C . LEU A 1 106 ? -4.82 19.828 11.844 1 94.19 106 LEU A C 1
ATOM 843 O O . LEU A 1 106 ? -4.34 20.766 12.508 1 94.19 106 LEU A O 1
ATOM 847 N N . GLY A 1 107 ? -6.055 19.703 11.469 1 91.75 107 GLY A N 1
ATOM 848 C CA . GLY A 1 107 ? -7.008 20.672 11.984 1 91.75 107 GLY A CA 1
ATOM 849 C C . GLY A 1 107 ? -7.066 20.688 13.5 1 91.75 107 GLY A C 1
ATOM 850 O O . GLY A 1 107 ? -7.035 21.766 14.109 1 91.75 107 GLY A O 1
ATOM 851 N N . ARG A 1 108 ? -7.133 19.578 14.117 1 91.31 108 ARG A N 1
ATOM 852 C CA . ARG A 1 108 ? -7.172 19.469 15.578 1 91.31 108 ARG A CA 1
ATOM 853 C C . ARG A 1 108 ? -5.906 20.031 16.203 1 91.31 108 ARG A C 1
ATOM 855 O O . ARG A 1 108 ? -5.953 20.594 17.297 1 91.31 108 ARG A O 1
ATOM 862 N N . ALA A 1 109 ? -4.82 19.859 15.484 1 93.19 109 ALA A N 1
ATOM 863 C CA . ALA A 1 109 ? -3.547 20.375 15.977 1 93.19 109 ALA A CA 1
ATOM 864 C C . ALA A 1 109 ? -3.461 21.891 15.797 1 93.19 109 ALA A C 1
ATOM 866 O O . ALA A 1 109 ? -2.545 22.531 16.312 1 93.19 109 ALA A O 1
ATOM 867 N N . GLY A 1 110 ? -4.383 22.453 15.062 1 92.94 110 GLY A N 1
ATOM 868 C CA . GLY A 1 110 ? -4.441 23.891 14.883 1 92.94 110 GLY A CA 1
ATOM 869 C C . GLY A 1 110 ? -3.486 24.406 13.82 1 92.94 110 GLY A C 1
ATOM 870 O O . GLY A 1 110 ? -3.34 25.609 13.641 1 92.94 110 GLY A O 1
ATOM 871 N N . VAL A 1 111 ? -2.867 23.531 13.016 1 95.31 111 VAL A N 1
ATOM 872 C CA . VAL A 1 111 ? -1.812 23.969 12.109 1 95.31 111 VAL A CA 1
ATOM 873 C C . VAL A 1 111 ? -2.418 24.359 10.766 1 95.31 111 VAL A C 1
ATOM 875 O O . VAL A 1 111 ? -1.716 24.875 9.883 1 95.31 111 VAL A O 1
ATOM 878 N N . LEU A 1 112 ? -3.756 24.156 10.609 1 94.81 112 LEU A N 1
ATOM 879 C CA . LEU A 1 112 ? -4.422 24.547 9.375 1 94.81 112 LEU A CA 1
ATOM 880 C C . LEU A 1 112 ? -5.004 25.953 9.492 1 94.81 112 LEU A C 1
ATOM 882 O O . LEU A 1 112 ? -5.562 26.484 8.531 1 94.81 112 LEU A O 1
ATOM 886 N N . LEU A 1 113 ? -4.879 26.594 10.664 1 92.44 113 LEU A N 1
ATOM 887 C CA . LEU A 1 113 ? -5.418 27.938 10.859 1 92.44 113 LEU A CA 1
ATOM 888 C C . LEU A 1 113 ? -4.883 28.891 9.812 1 92.44 113 LEU A C 1
ATOM 890 O O . LEU A 1 113 ? -3.668 29 9.617 1 92.44 113 LEU A O 1
ATOM 894 N N . ASN A 1 114 ? -5.816 29.531 9.078 1 92.69 114 ASN A N 1
ATOM 895 C CA . ASN A 1 114 ? -5.527 30.531 8.039 1 92.69 114 ASN A CA 1
ATOM 896 C C . ASN A 1 114 ? -4.797 29.891 6.859 1 92.69 114 ASN A C 1
ATOM 898 O O . ASN A 1 114 ? -4.008 30.562 6.188 1 92.69 114 ASN A O 1
ATOM 902 N N . ARG A 1 115 ? -4.941 28.641 6.68 1 95.5 115 ARG A N 1
ATOM 903 C CA . ARG A 1 115 ? -4.328 27.922 5.562 1 95.5 115 ARG A CA 1
ATOM 904 C C . ARG A 1 115 ? -5.391 27.297 4.672 1 95.5 115 ARG A C 1
ATOM 906 O O . ARG A 1 115 ? -6.543 27.141 5.082 1 95.5 115 ARG A O 1
ATOM 913 N N . GLN A 1 116 ? -4.988 27.047 3.463 1 96.69 116 GLN A N 1
ATOM 914 C CA . GLN A 1 116 ? -5.824 26.281 2.543 1 96.69 116 GLN A CA 1
ATOM 915 C C . GLN A 1 116 ? -5.477 24.797 2.584 1 96.69 116 GLN A C 1
ATOM 917 O O . GLN A 1 116 ? -4.312 24.438 2.734 1 96.69 116 GLN A O 1
ATOM 922 N N . PHE A 1 117 ? -6.48 23.953 2.5 1 95.81 117 PHE A N 1
ATOM 923 C CA . PHE A 1 117 ? -6.234 22.516 2.516 1 95.81 117 PHE A CA 1
ATOM 924 C C . PHE A 1 117 ? -7.324 21.781 1.753 1 95.81 117 PHE A C 1
ATOM 926 O O . PHE A 1 117 ? -8.336 22.359 1.372 1 95.81 117 PHE A O 1
ATOM 933 N N . SER A 1 118 ? -7.102 20.562 1.368 1 95.75 118 SER A N 1
ATOM 934 C CA . SER A 1 118 ? -8.086 19.625 0.81 1 95.75 118 SER A CA 1
ATOM 935 C C . SER A 1 118 ? -8.164 18.344 1.634 1 95.75 118 SER A C 1
ATOM 937 O O . SER A 1 118 ? -7.219 18 2.344 1 95.75 118 SER A O 1
ATOM 939 N N . ALA A 1 119 ? -9.328 17.75 1.618 1 93.25 119 ALA A N 1
ATOM 940 C CA . ALA A 1 119 ? -9.547 16.531 2.402 1 93.25 119 ALA A CA 1
ATOM 941 C C . ALA A 1 119 ? -10.781 15.789 1.919 1 93.25 119 ALA A C 1
ATOM 943 O O . ALA A 1 119 ? -11.617 16.344 1.207 1 93.25 119 ALA A O 1
ATOM 944 N N . THR A 1 120 ? -10.766 14.555 2.094 1 92.88 120 THR A N 1
ATOM 945 C CA . THR A 1 120 ? -11.984 13.758 2.01 1 92.88 120 THR A CA 1
ATOM 946 C C . THR A 1 120 ? -12.594 13.555 3.395 1 92.88 120 THR A C 1
ATOM 948 O O . THR A 1 120 ? -12.078 12.773 4.195 1 92.88 120 THR A O 1
ATOM 951 N N . ILE A 1 121 ? -13.656 14.25 3.631 1 87.94 121 ILE A N 1
ATOM 952 C CA . ILE A 1 121 ? -14.289 14.203 4.945 1 87.94 121 ILE A CA 1
ATOM 953 C C . ILE A 1 121 ? -15.781 13.898 4.793 1 87.94 121 ILE A C 1
ATOM 955 O O . ILE A 1 121 ? -16.453 14.492 3.955 1 87.94 121 ILE A O 1
ATOM 959 N N . SER A 1 122 ? -16.141 12.945 5.578 1 83.5 122 SER A N 1
ATOM 960 C CA . SER A 1 122 ? -17.578 12.648 5.543 1 83.5 122 SER A CA 1
ATOM 961 C C . SER A 1 122 ? -18.391 13.805 6.102 1 83.5 122 SER A C 1
ATOM 963 O O . SER A 1 122 ? -17.875 14.641 6.836 1 83.5 122 SER A O 1
ATOM 965 N N . GLU A 1 123 ? -19.641 13.781 5.699 1 81.25 123 GLU A N 1
ATOM 966 C CA . GLU A 1 123 ? -20.531 14.797 6.234 1 81.25 123 GLU A CA 1
ATOM 967 C C . GLU A 1 123 ? -20.594 14.734 7.758 1 81.25 123 GLU A C 1
ATOM 969 O O . GLU A 1 123 ? -20.609 15.766 8.43 1 81.25 123 GLU A O 1
ATOM 974 N N . GLU A 1 124 ? -20.609 13.562 8.211 1 79.44 124 GLU A N 1
ATOM 975 C CA . GLU A 1 124 ? -20.672 13.359 9.656 1 79.44 124 GLU A CA 1
ATOM 976 C C . GLU A 1 124 ? -19.422 13.93 10.336 1 79.44 124 GLU A C 1
ATOM 978 O O . GLU A 1 124 ? -19.531 14.594 11.367 1 79.44 124 GLU A O 1
ATOM 983 N N . GLU A 1 125 ? -18.328 13.688 9.75 1 78.31 125 GLU A N 1
ATOM 984 C CA . GLU A 1 125 ? -17.078 14.188 10.305 1 78.31 125 GLU A CA 1
ATOM 985 C C . GLU A 1 125 ? -16.984 15.703 10.188 1 78.31 125 GLU A C 1
ATOM 987 O O . GLU A 1 125 ? -16.453 16.375 11.078 1 78.31 125 GLU A O 1
ATOM 992 N N . MET A 1 126 ? -17.484 16.188 9.164 1 76.75 126 MET A N 1
ATOM 993 C CA . MET A 1 126 ? -17.484 17.641 8.969 1 76.75 126 MET A CA 1
ATOM 994 C C . MET A 1 126 ? -18.359 18.328 10.016 1 76.75 126 MET A C 1
ATOM 996 O O . MET A 1 126 ? -17.984 19.375 10.555 1 76.75 126 MET A O 1
ATOM 1000 N N . ASP A 1 127 ? -19.453 17.656 10.195 1 75.69 127 ASP A N 1
ATOM 1001 C CA . ASP A 1 127 ? -20.375 18.219 11.172 1 75.69 127 ASP A CA 1
ATOM 1002 C C . ASP A 1 127 ? -19.75 18.219 12.57 1 75.69 127 ASP A C 1
ATOM 1004 O O . ASP A 1 127 ? -19.969 19.156 13.352 1 75.69 127 ASP A O 1
ATOM 1008 N N . LYS A 1 128 ? -18.984 17.25 12.812 1 73.56 128 LYS A N 1
ATOM 1009 C CA . LYS A 1 128 ? -18.375 17.094 14.125 1 73.56 128 LYS A CA 1
ATOM 1010 C C . LYS A 1 128 ? -17.109 17.938 14.25 1 73.56 128 LYS A C 1
ATOM 1012 O O . LYS A 1 128 ? -16.625 18.172 15.352 1 73.56 128 LYS A O 1
ATOM 1017 N N . SER A 1 129 ? -16.484 18.062 13.172 1 67.5 129 SER A N 1
ATOM 1018 C CA . SER A 1 129 ? -15.172 18.688 13.188 1 67.5 129 SER A CA 1
ATOM 1019 C C . SER A 1 129 ? -15.273 20.172 13.539 1 67.5 129 SER A C 1
ATOM 1021 O O . SER A 1 129 ? -14.305 20.781 14.008 1 67.5 129 SER A O 1
ATOM 1023 N N . GLY A 1 130 ? -16.578 20.484 13.844 1 59.44 130 GLY A N 1
ATOM 1024 C CA . GLY A 1 130 ? -16.812 21.828 14.328 1 59.44 130 GLY A CA 1
ATOM 1025 C C . GLY A 1 130 ? -15.82 22.844 13.789 1 59.44 130 GLY A C 1
ATOM 1026 O O . GLY A 1 130 ? -15.398 22.75 12.641 1 59.44 130 GLY A O 1
ATOM 1027 N N . SER A 1 131 ? -15.203 23.797 14.734 1 57.56 131 SER A N 1
ATOM 1028 C CA . SER A 1 131 ? -14.352 24.969 14.633 1 57.56 131 SER A CA 1
ATOM 1029 C C . SER A 1 131 ? -12.891 24.594 14.406 1 57.56 131 SER A C 1
ATOM 1031 O O . SER A 1 131 ? -12.062 25.453 14.094 1 57.56 131 SER A O 1
ATOM 1033 N N . PHE A 1 132 ? -12.5 23.297 14.555 1 60.47 132 PHE A N 1
ATOM 1034 C CA . PHE A 1 132 ? -11.062 23.062 14.562 1 60.47 132 PHE A CA 1
ATOM 1035 C C . PHE A 1 132 ? -10.523 22.953 13.141 1 60.47 132 PHE A C 1
ATOM 1037 O O . PHE A 1 132 ? -9.305 22.953 12.93 1 60.47 132 PHE A O 1
ATOM 1044 N N . MET A 1 133 ? -11.492 22.906 12.281 1 65.69 133 MET A N 1
ATOM 1045 C CA . MET A 1 133 ? -11.047 23.078 10.906 1 65.69 133 MET A CA 1
ATOM 1046 C C . MET A 1 133 ? -11.07 24.547 10.508 1 65.69 133 MET A C 1
ATOM 1048 O O . MET A 1 133 ? -11.969 25 9.797 1 65.69 133 MET A O 1
ATOM 1052 N N . ASN A 1 134 ? -10.141 25.281 11.156 1 77.88 134 ASN A N 1
ATOM 1053 C CA . ASN A 1 134 ? -10.086 26.734 11.055 1 77.88 134 ASN A CA 1
ATOM 1054 C C . ASN A 1 134 ? -9.422 27.188 9.75 1 77.88 134 ASN A C 1
ATOM 1056 O O . ASN A 1 134 ? -9.094 28.359 9.586 1 77.88 134 ASN A O 1
ATOM 1060 N N . GLY A 1 135 ? -9.102 26.281 8.898 1 89.19 135 GLY A N 1
ATOM 1061 C CA . GLY A 1 135 ? -8.562 26.594 7.59 1 89.19 135 GLY A CA 1
ATOM 1062 C C . GLY A 1 135 ? -9.633 26.703 6.516 1 89.19 135 GLY A C 1
ATOM 1063 O O . GLY A 1 135 ? -10.828 26.672 6.816 1 89.19 135 GLY A O 1
ATOM 1064 N N . LYS A 1 136 ? -9.25 27 5.305 1 93.38 136 LYS A N 1
ATOM 1065 C CA . LYS A 1 136 ? -10.125 27.062 4.137 1 93.38 136 LYS A CA 1
ATOM 1066 C C . LYS A 1 136 ? -10.023 25.781 3.311 1 93.38 136 LYS A C 1
ATOM 1068 O O . LYS A 1 136 ? -9.023 25.562 2.625 1 93.38 136 LYS A O 1
ATOM 1073 N N . MET A 1 137 ? -11.039 25 3.344 1 93.38 137 MET A N 1
ATOM 1074 C CA . MET A 1 137 ? -11.055 23.766 2.559 1 93.38 137 MET A CA 1
ATOM 1075 C C . MET A 1 137 ? -11.359 24.062 1.095 1 93.38 137 MET A C 1
ATOM 1077 O O . MET A 1 137 ? -12.352 24.734 0.787 1 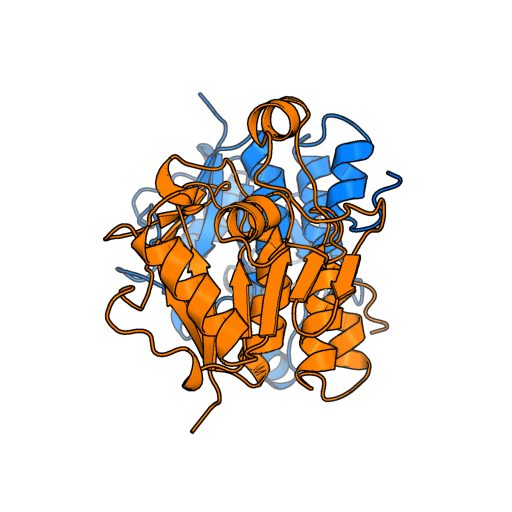93.38 137 MET A O 1
ATOM 1081 N N . LEU A 1 138 ? -10.523 23.594 0.207 1 95 138 LEU A N 1
ATOM 1082 C CA . LEU A 1 138 ? -10.734 23.75 -1.229 1 95 138 LEU A CA 1
ATOM 1083 C C . LEU A 1 138 ? -11.156 22.422 -1.856 1 95 138 LEU A C 1
ATOM 1085 O O . LEU A 1 138 ? -10.719 21.359 -1.427 1 95 138 LEU A O 1
ATOM 1089 N N . ASN A 1 139 ? -12 22.5 -2.881 1 94 139 ASN A N 1
ATOM 1090 C CA . ASN A 1 139 ? -12.406 21.312 -3.629 1 94 139 ASN A CA 1
ATOM 1091 C C . ASN A 1 139 ? -11.406 20.984 -4.734 1 94 139 ASN A C 1
ATOM 1093 O O . ASN A 1 139 ? -11.727 21.109 -5.922 1 94 139 ASN A O 1
ATOM 1097 N N . LYS A 1 140 ? -10.219 20.656 -4.332 1 95.94 140 LYS A N 1
ATOM 1098 C CA . LYS A 1 140 ? -9.109 20.234 -5.195 1 95.94 140 LYS A CA 1
ATOM 1099 C C . LYS A 1 140 ? -8.547 18.891 -4.766 1 95.94 140 LYS A C 1
ATOM 1101 O O . LYS A 1 140 ? -8.648 18.516 -3.596 1 95.94 140 LYS A O 1
ATOM 1106 N N . SER A 1 141 ? -8.031 18.156 -5.723 1 96.75 141 SER A N 1
ATOM 1107 C CA . SER A 1 141 ? -7.457 16.844 -5.41 1 96.75 141 SER A CA 1
ATOM 1108 C C . SER A 1 141 ? -6.332 16.969 -4.387 1 96.75 141 SER A C 1
ATOM 1110 O O . SER A 1 141 ? -6.164 16.094 -3.537 1 96.75 141 SER A O 1
ATOM 1112 N N . PHE A 1 142 ? -5.586 18.016 -4.512 1 97.38 142 PHE A N 1
ATOM 1113 C CA . PHE A 1 142 ? -4.531 18.297 -3.541 1 97.38 142 PHE A CA 1
ATOM 1114 C C . PHE A 1 142 ? -4.312 19.797 -3.387 1 97.38 142 PHE A C 1
ATOM 1116 O O . PHE A 1 142 ? -4.648 20.578 -4.285 1 97.38 142 PHE A O 1
ATOM 1123 N N . VAL A 1 143 ? -3.859 20.234 -2.254 1 98 143 VAL A N 1
ATOM 1124 C CA . VAL A 1 143 ? -3.537 21.625 -1.937 1 98 143 VAL A CA 1
ATOM 1125 C C . VAL A 1 143 ? -2.203 21.688 -1.195 1 98 143 VAL A C 1
ATOM 1127 O O . VAL A 1 143 ? -1.972 20.922 -0.256 1 98 143 VAL A O 1
ATOM 1130 N N . GLU A 1 144 ? -1.298 22.469 -1.686 1 98 144 GLU A N 1
ATOM 1131 C CA . GLU A 1 144 ? -0.057 22.766 -0.979 1 98 144 GLU A CA 1
ATOM 1132 C C . GLU A 1 144 ? -0.044 24.219 -0.484 1 98 144 GLU A C 1
ATOM 1134 O O . GLU A 1 144 ? -0.206 25.141 -1.272 1 98 144 GLU A O 1
ATOM 1139 N N . ASP A 1 145 ? -0.027 24.375 0.778 1 97.62 145 ASP A N 1
ATOM 1140 C CA . ASP A 1 145 ? 0.08 25.672 1.413 1 97.62 145 ASP A CA 1
ATOM 1141 C C . ASP A 1 145 ? 1.3 25.75 2.328 1 97.62 145 ASP A C 1
ATOM 1143 O O . ASP A 1 145 ? 1.295 25.172 3.422 1 97.62 145 ASP A O 1
ATOM 1147 N N . ARG A 1 146 ? 2.408 26.453 1.815 1 93.31 146 ARG A N 1
ATOM 1148 C CA . ARG A 1 146 ? 3.705 26.453 2.484 1 93.31 146 ARG A CA 1
ATOM 1149 C C . ARG A 1 146 ? 4.246 25.031 2.635 1 93.31 146 ARG A C 1
ATOM 1151 O O . ARG A 1 146 ? 4.41 24.312 1.643 1 93.31 146 ARG A O 1
ATOM 1158 N N . ARG A 1 147 ? 4.438 24.531 3.854 1 96.56 147 ARG A N 1
ATOM 1159 C CA . ARG A 1 147 ? 5.098 23.234 4.039 1 96.56 147 ARG A CA 1
ATOM 1160 C C . ARG A 1 147 ? 4.09 22.141 4.359 1 96.56 147 ARG A C 1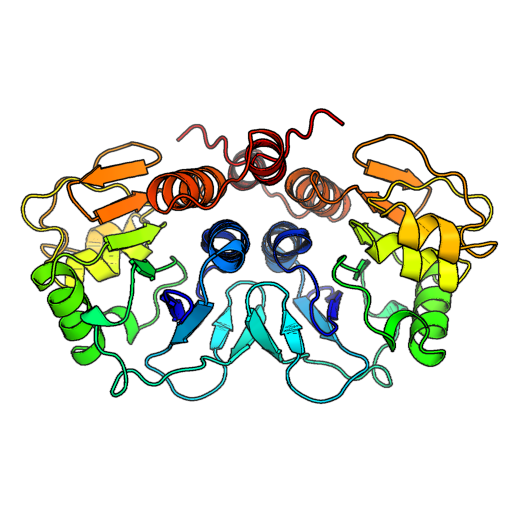
ATOM 1162 O O . ARG A 1 147 ? 4.465 21.047 4.773 1 96.56 147 ARG A O 1
ATOM 1169 N N . ILE A 1 148 ? 2.783 22.438 4.059 1 98.25 148 ILE A N 1
ATOM 1170 C CA . ILE A 1 148 ? 1.734 21.453 4.32 1 98.25 148 ILE A CA 1
ATOM 1171 C C . ILE A 1 148 ? 1.086 21.031 3.006 1 98.25 148 ILE A C 1
ATOM 1173 O O . ILE A 1 148 ? 0.604 21.875 2.242 1 98.25 148 ILE A O 1
ATOM 1177 N N . LEU A 1 149 ? 1.16 19.797 2.686 1 98.81 149 LEU A N 1
ATOM 1178 C CA . LEU A 1 149 ? 0.478 19.188 1.553 1 98.81 149 LEU A CA 1
ATOM 1179 C C . LEU A 1 149 ? -0.712 18.359 2.021 1 98.81 149 LEU A C 1
ATOM 1181 O O . LEU A 1 149 ? -0.57 17.5 2.893 1 98.81 149 LEU A O 1
ATOM 1185 N N . THR A 1 150 ? -1.881 18.656 1.581 1 97.75 150 THR A N 1
ATOM 1186 C CA . THR A 1 150 ? -3.066 17.859 1.865 1 97.75 150 THR A CA 1
ATOM 1187 C C . THR A 1 150 ? -3.693 17.344 0.572 1 97.75 150 THR A C 1
ATOM 1189 O O . THR A 1 150 ? -3.531 17.953 -0.487 1 97.75 150 THR A O 1
ATOM 1192 N N . ALA A 1 151 ? -4.32 16.203 0.597 1 97.69 151 ALA A N 1
ATOM 1193 C CA . ALA A 1 151 ? -4.926 15.617 -0.594 1 97.69 151 ALA A CA 1
ATOM 1194 C C . ALA A 1 151 ? -6.195 14.852 -0.24 1 97.69 151 ALA A C 1
ATOM 1196 O O . ALA A 1 151 ? -6.359 14.406 0.899 1 97.69 151 ALA A O 1
ATOM 1197 N N . LYS A 1 152 ? -7.059 14.82 -1.219 1 96.19 152 LYS A N 1
ATOM 1198 C CA . LYS A 1 152 ? -8.203 13.914 -1.111 1 96.19 152 LYS A CA 1
ATOM 1199 C C . LYS A 1 152 ? -7.762 12.461 -1.237 1 96.19 152 LYS A C 1
ATOM 1201 O O . LYS A 1 152 ? -6.742 12.164 -1.859 1 96.19 152 LYS A O 1
ATOM 1206 N N . SER A 1 153 ? -8.578 11.602 -0.716 1 96.19 153 SER A N 1
ATOM 1207 C CA . SER A 1 153 ? -8.219 10.188 -0.628 1 96.19 153 SER A CA 1
ATOM 1208 C C . SER A 1 153 ? -7.953 9.602 -2.01 1 96.19 153 SER A C 1
ATOM 1210 O O . SER A 1 153 ? -6.996 8.844 -2.193 1 96.19 153 SER A O 1
ATOM 1212 N N . HIS A 1 154 ? -8.727 9.945 -3.014 1 95.44 154 HIS A N 1
ATOM 1213 C CA . HIS A 1 154 ? -8.594 9.344 -4.336 1 95.44 154 HIS A CA 1
ATOM 1214 C C . HIS A 1 154 ? -7.305 9.781 -5.016 1 95.44 154 HIS A C 1
ATOM 1216 O O . HIS A 1 154 ? -6.891 9.188 -6.016 1 95.44 154 HIS A O 1
ATOM 1222 N N . ALA A 1 155 ? -6.691 10.812 -4.516 1 97.06 155 ALA A N 1
ATOM 1223 C CA . ALA A 1 155 ? -5.496 11.383 -5.129 1 97.06 155 ALA A CA 1
ATOM 1224 C C . ALA A 1 155 ? -4.23 10.758 -4.539 1 97.06 155 ALA A C 1
ATOM 1226 O O . ALA A 1 155 ? -3.172 11.391 -4.52 1 97.06 155 ALA A O 1
ATOM 1227 N N . TYR A 1 156 ? -4.297 9.492 -4.074 1 97.31 156 TYR A N 1
ATOM 1228 C CA . TYR A 1 156 ? -3.207 8.867 -3.338 1 97.31 156 TYR A CA 1
ATOM 1229 C C . TYR A 1 156 ? -1.996 8.648 -4.238 1 97.31 156 TYR A C 1
ATOM 1231 O O . TYR A 1 156 ? -0.854 8.68 -3.771 1 97.31 156 TYR A O 1
ATOM 1239 N N . ILE A 1 157 ? -2.211 8.469 -5.559 1 96.62 157 ILE A N 1
ATOM 1240 C CA . ILE A 1 157 ? -1.085 8.352 -6.477 1 96.62 157 ILE A CA 1
ATOM 1241 C C . ILE A 1 157 ? -0.403 9.703 -6.633 1 96.62 157 ILE A C 1
ATOM 1243 O O . ILE A 1 157 ? 0.809 9.828 -6.438 1 96.62 157 ILE A O 1
ATOM 1247 N N . ASP A 1 158 ? -1.201 10.773 -6.957 1 96.38 158 ASP A N 1
ATOM 1248 C CA . ASP A 1 158 ? -0.667 12.117 -7.109 1 96.38 158 ASP A CA 1
ATOM 1249 C C . ASP A 1 158 ? 0.007 12.594 -5.824 1 96.38 158 ASP A C 1
ATOM 1251 O O . ASP A 1 158 ? 1.036 13.273 -5.871 1 96.38 158 ASP A O 1
ATOM 1255 N N . PHE A 1 159 ? -0.617 12.258 -4.723 1 98.31 159 PHE A N 1
ATOM 1256 C CA . PHE A 1 159 ? -0.045 12.578 -3.42 1 98.31 159 PHE A CA 1
ATOM 1257 C C . PHE A 1 159 ? 1.392 12.078 -3.322 1 98.31 159 PHE A C 1
ATOM 1259 O O . PHE A 1 159 ? 2.295 12.844 -2.967 1 98.31 159 PHE A O 1
ATOM 1266 N N . GLY A 1 160 ? 1.645 10.828 -3.676 1 98.31 160 GLY A N 1
ATOM 1267 C CA . GLY A 1 160 ? 2.984 10.258 -3.68 1 98.31 160 GLY A CA 1
ATOM 1268 C C . GLY A 1 160 ? 3.91 10.922 -4.68 1 98.31 160 GLY A C 1
ATOM 1269 O O . GLY A 1 160 ? 5.074 11.188 -4.379 1 98.31 160 GLY A O 1
ATOM 1270 N N . LEU A 1 161 ? 3.379 11.172 -5.867 1 97.31 161 LEU A N 1
ATOM 1271 C CA . LEU A 1 161 ? 4.199 11.75 -6.93 1 97.31 161 LEU A CA 1
ATOM 1272 C C . LEU A 1 161 ? 4.645 13.156 -6.566 1 97.31 161 LEU A C 1
ATOM 1274 O O . LEU A 1 161 ? 5.801 13.523 -6.785 1 97.31 161 LEU A O 1
ATOM 1278 N N . ILE A 1 162 ? 3.775 13.945 -5.984 1 97.94 162 ILE A N 1
ATOM 1279 C CA . ILE A 1 162 ? 4.094 15.312 -5.586 1 97.94 162 ILE A CA 1
ATOM 1280 C C . ILE A 1 162 ? 5.156 15.297 -4.492 1 97.94 162 ILE A C 1
ATOM 1282 O O . ILE A 1 162 ? 6.148 16.031 -4.566 1 97.94 162 ILE A O 1
ATOM 1286 N N . ILE A 1 163 ? 4.965 14.43 -3.51 1 98.62 163 ILE A N 1
ATOM 1287 C CA . ILE A 1 163 ? 5.926 14.32 -2.416 1 98.62 163 ILE A CA 1
ATOM 1288 C C . ILE A 1 163 ? 7.285 13.883 -2.963 1 98.62 163 ILE A C 1
ATOM 1290 O O . ILE A 1 163 ? 8.32 14.445 -2.59 1 98.62 163 ILE A O 1
ATOM 1294 N N . GLY A 1 164 ? 7.27 12.836 -3.844 1 98.19 164 GLY A N 1
ATOM 1295 C CA . GLY A 1 164 ? 8.508 12.391 -4.465 1 98.19 164 GLY A CA 1
ATOM 1296 C C . GLY A 1 164 ? 9.242 13.508 -5.191 1 98.19 164 GLY A C 1
ATOM 1297 O O . GLY A 1 164 ? 10.469 13.586 -5.141 1 98.19 164 GLY A O 1
ATOM 1298 N N . GLU A 1 165 ? 8.453 14.305 -5.883 1 97.25 165 GLU A N 1
ATOM 1299 C CA . GLU A 1 165 ? 9.039 15.438 -6.59 1 97.25 165 GLU A CA 1
ATOM 1300 C C . GLU A 1 165 ? 9.641 16.438 -5.613 1 97.25 165 GLU A C 1
ATOM 1302 O O . GLU A 1 165 ? 10.781 16.875 -5.789 1 97.25 165 GLU A O 1
ATOM 1307 N N . ARG A 1 166 ? 8.906 16.797 -4.598 1 97.25 166 ARG A N 1
ATOM 1308 C CA . ARG A 1 166 ? 9.352 17.781 -3.623 1 97.25 166 ARG A CA 1
ATOM 1309 C C . ARG A 1 166 ? 10.617 17.328 -2.908 1 97.25 166 ARG A C 1
ATOM 1311 O O . ARG A 1 166 ? 11.484 18.141 -2.582 1 97.25 166 ARG A O 1
ATOM 1318 N N . LEU A 1 167 ? 10.719 16.031 -2.691 1 97.69 167 LEU A N 1
ATOM 1319 C CA . LEU A 1 167 ? 11.836 15.492 -1.925 1 97.69 167 LEU A CA 1
ATOM 1320 C C . LEU A 1 167 ? 12.891 14.891 -2.848 1 97.69 167 LEU A C 1
ATOM 1322 O O . LEU A 1 167 ? 13.789 14.18 -2.391 1 97.69 167 LEU A O 1
ATOM 1326 N N . GLN A 1 168 ? 12.719 15.078 -4.172 1 96.75 168 GLN A N 1
ATOM 1327 C CA . GLN A 1 168 ? 13.711 14.727 -5.184 1 96.75 168 GLN A CA 1
ATOM 1328 C C . GLN A 1 168 ? 14.008 13.227 -5.164 1 96.75 168 GLN A C 1
ATOM 1330 O O . GLN A 1 168 ? 15.172 12.82 -5.148 1 96.75 168 GLN A O 1
ATOM 1335 N N . CYS A 1 169 ? 12.953 12.461 -5.266 1 97.19 169 CYS A N 1
ATOM 1336 C CA . CYS A 1 169 ? 13.109 11.016 -5.141 1 97.19 169 CYS A CA 1
ATOM 1337 C C . CYS A 1 169 ? 13.172 10.352 -6.512 1 97.19 169 CYS A C 1
ATOM 1339 O O . CYS A 1 169 ? 13.375 9.141 -6.609 1 97.19 169 CYS A O 1
ATOM 1341 N N . PHE A 1 170 ? 13.023 11.07 -7.621 1 95.81 170 PHE A N 1
ATOM 1342 C CA . PHE A 1 170 ? 13.008 10.469 -8.953 1 95.81 170 PHE A CA 1
ATOM 1343 C C . PHE A 1 170 ? 14.352 10.664 -9.641 1 95.81 170 PHE A C 1
ATOM 1345 O O . PHE A 1 170 ? 14.898 11.766 -9.648 1 95.81 170 PHE A O 1
ATOM 1352 N N . SER A 1 171 ? 14.844 9.578 -10.195 1 92.88 171 SER A N 1
ATOM 1353 C CA . SER A 1 171 ? 16.078 9.648 -10.977 1 92.88 171 SER A CA 1
ATOM 1354 C C . SER A 1 171 ? 15.781 9.945 -12.445 1 92.88 171 SER A C 1
ATOM 1356 O O . SER A 1 171 ? 16.688 10.297 -13.203 1 92.88 171 SER A O 1
ATOM 1358 N N . GLY A 1 172 ? 14.547 9.742 -12.883 1 90.88 172 GLY A N 1
ATOM 1359 C CA . GLY A 1 172 ? 14.125 9.977 -14.25 1 90.88 172 GLY A CA 1
ATOM 1360 C C . GLY A 1 172 ? 12.633 9.797 -14.453 1 90.88 172 GLY A C 1
ATOM 1361 O O . GLY A 1 172 ? 11.906 9.484 -13.516 1 90.88 172 GLY A O 1
ATOM 1362 N N . LEU A 1 173 ? 12.227 9.992 -15.625 1 90.44 173 LEU A N 1
ATOM 1363 C CA . LEU A 1 173 ? 10.812 9.961 -15.977 1 90.44 173 LEU A CA 1
ATOM 1364 C C . LEU A 1 173 ? 10.266 8.539 -15.875 1 90.44 173 LEU A C 1
ATOM 1366 O O . LEU A 1 173 ? 9.086 8.352 -15.57 1 90.44 173 LEU A O 1
ATOM 1370 N N . ASP A 1 174 ? 11.156 7.578 -16.047 1 90.38 174 ASP A N 1
ATOM 1371 C CA . ASP A 1 174 ? 10.711 6.188 -16 1 90.38 174 ASP A CA 1
ATOM 1372 C C . ASP A 1 174 ? 10.195 5.82 -14.617 1 90.38 174 ASP A C 1
ATOM 1374 O O . ASP A 1 174 ? 9.18 5.129 -14.492 1 90.38 174 ASP A O 1
ATOM 1378 N N . GLU A 1 175 ? 10.836 6.293 -13.641 1 91.94 175 GLU A N 1
ATOM 1379 C CA . GLU A 1 175 ? 10.414 6.027 -12.266 1 91.94 175 GLU A CA 1
ATOM 1380 C C . GLU A 1 175 ? 9.094 6.719 -11.953 1 91.94 175 GLU A C 1
ATOM 1382 O O . GLU A 1 175 ? 8.203 6.129 -11.328 1 91.94 175 GLU A O 1
ATOM 1387 N N . TYR A 1 176 ? 9.023 7.938 -12.438 1 93 176 TYR A N 1
ATOM 1388 C CA . TYR A 1 176 ? 7.785 8.688 -12.273 1 93 176 TYR A CA 1
ATOM 1389 C C . TYR A 1 176 ? 6.617 7.977 -12.953 1 93 176 TYR A C 1
ATOM 1391 O O . TYR A 1 176 ? 5.562 7.785 -12.336 1 93 176 TYR A O 1
ATOM 1399 N N . ASN A 1 177 ? 6.844 7.516 -14.125 1 92.31 177 ASN A N 1
ATOM 1400 C CA . ASN A 1 177 ? 5.801 6.855 -14.898 1 92.31 177 ASN A CA 1
ATOM 1401 C C . ASN A 1 177 ? 5.438 5.496 -14.312 1 92.31 177 ASN A C 1
ATOM 1403 O O . ASN A 1 177 ? 4.281 5.07 -14.391 1 92.31 177 ASN A O 1
ATOM 1407 N N . PHE A 1 178 ? 6.371 4.875 -13.727 1 92.25 178 PHE A N 1
ATOM 1408 C CA . PHE A 1 178 ? 6.098 3.623 -13.031 1 92.25 178 PHE A CA 1
ATOM 1409 C C . PHE A 1 178 ? 4.992 3.805 -12 1 92.25 178 PHE A C 1
ATOM 1411 O O . PHE A 1 178 ? 3.998 3.076 -12.016 1 92.25 178 PHE A O 1
ATOM 1418 N N . TYR A 1 179 ? 5.113 4.801 -11.195 1 94.44 179 TYR A N 1
ATOM 1419 C CA . TYR A 1 179 ? 4.191 4.977 -10.078 1 94.44 179 TYR A CA 1
ATOM 1420 C C . TYR A 1 179 ? 2.865 5.562 -10.555 1 94.44 179 TYR A C 1
ATOM 1422 O O . TYR A 1 179 ? 1.831 5.379 -9.906 1 94.44 179 TYR A O 1
ATOM 1430 N N . LYS A 1 180 ? 2.912 6.188 -11.695 1 89.56 180 LYS A N 1
ATOM 1431 C CA . LYS A 1 180 ? 1.673 6.68 -12.297 1 89.56 180 LYS A CA 1
ATOM 1432 C C . LYS A 1 180 ? 0.855 5.535 -12.891 1 89.56 180 LYS A C 1
ATOM 1434 O O . LYS A 1 180 ? -0.334 5.699 -13.172 1 89.56 180 LYS A O 1
ATOM 1439 N N . GLY A 1 181 ? 1.441 4.359 -12.961 1 86.81 181 GLY A N 1
ATOM 1440 C CA . GLY A 1 181 ? 0.771 3.191 -13.516 1 86.81 181 GLY A CA 1
ATOM 1441 C C . GLY A 1 181 ? 0.74 3.186 -15.031 1 86.81 181 GLY A C 1
ATOM 1442 O O . GLY A 1 181 ? -0.109 2.529 -15.641 1 86.81 181 GLY A O 1
ATOM 1443 N N . THR A 1 182 ? 1.391 4.004 -15.797 1 71.69 182 THR A N 1
ATOM 1444 C CA . THR A 1 182 ? 1.309 4.145 -17.25 1 71.69 182 THR A CA 1
ATOM 1445 C C . THR A 1 182 ? 2.584 3.633 -17.922 1 71.69 182 THR A C 1
ATOM 1447 O O . THR A 1 182 ? 2.803 3.863 -19.109 1 71.69 182 THR A O 1
ATOM 1450 N N . SER A 1 183 ? 3.371 2.668 -17.375 1 58.66 183 SER A N 1
ATOM 1451 C CA . SER A 1 183 ? 4.691 2.428 -17.938 1 58.66 183 SER A CA 1
ATOM 1452 C C . SER A 1 183 ? 4.605 2.191 -19.453 1 58.66 183 SER A C 1
ATOM 1454 O O . SER A 1 183 ? 3.611 1.659 -19.938 1 58.66 183 SER A O 1
ATOM 1456 N N . SER A 1 184 ? 5.395 3.033 -20.172 1 44.62 184 SER A N 1
ATOM 1457 C CA . SER A 1 184 ? 5.758 2.992 -21.594 1 44.62 184 SER A CA 1
ATOM 1458 C C . SER A 1 184 ? 6.395 1.655 -21.953 1 44.62 184 SER A C 1
ATOM 1460 O O . SER A 1 184 ? 6.836 1.463 -23.094 1 44.62 184 SER A O 1
ATOM 1462 N N . PHE A 1 185 ? 6.844 0.766 -21.047 1 39.97 185 PHE A N 1
ATOM 1463 C CA . PHE A 1 185 ? 7.605 -0.319 -21.656 1 39.97 185 PHE A CA 1
ATOM 1464 C C . PHE A 1 185 ? 6.742 -1.565 -21.812 1 39.97 185 PHE A C 1
ATOM 1466 O O . PHE A 1 185 ? 5.848 -1.815 -21 1 39.97 185 PHE A O 1
ATOM 1473 N N . MET B 1 1 ? -20.031 -16.438 6.422 1 56 1 MET B N 1
ATOM 1474 C CA . MET B 1 1 ? -18.656 -16.094 6.762 1 56 1 MET B CA 1
ATOM 1475 C C . MET B 1 1 ? -17.969 -15.398 5.594 1 56 1 MET B C 1
ATOM 1477 O O . MET B 1 1 ? -18.234 -15.703 4.434 1 56 1 MET B O 1
ATOM 1481 N N . LYS B 1 2 ? -17.141 -14.258 5.82 1 67.75 2 LYS B N 1
ATOM 1482 C CA . LYS B 1 2 ? -16.5 -13.602 4.688 1 67.75 2 LYS B CA 1
ATOM 1483 C C . LYS B 1 2 ? -15.578 -14.555 3.943 1 67.75 2 LYS B C 1
ATOM 1485 O O . LYS B 1 2 ? -14.844 -15.32 4.566 1 67.75 2 LYS B O 1
ATOM 1490 N N . LYS B 1 3 ? -15.766 -14.562 2.693 1 91.69 3 LYS B N 1
ATOM 1491 C CA . LYS B 1 3 ? -14.773 -15.289 1.904 1 91.69 3 LYS B CA 1
ATOM 1492 C C . LYS B 1 3 ? -13.375 -14.719 2.119 1 91.69 3 LYS B C 1
ATOM 1494 O O . LYS B 1 3 ? -13.227 -13.633 2.695 1 91.69 3 LYS B O 1
ATOM 1499 N N . ARG B 1 4 ? -12.406 -15.602 1.914 1 97.88 4 ARG B N 1
ATOM 1500 C CA . ARG B 1 4 ? -11.039 -15.273 2.301 1 97.88 4 ARG B CA 1
ATOM 1501 C C . ARG B 1 4 ? -10.133 -15.195 1.078 1 97.88 4 ARG B C 1
ATOM 1503 O O . ARG B 1 4 ? -10.352 -15.898 0.089 1 97.88 4 ARG B O 1
ATOM 1510 N N . VAL B 1 5 ? -9.164 -14.266 1.165 1 98.62 5 VAL B N 1
ATOM 1511 C CA . VAL B 1 5 ? -8.086 -14.18 0.189 1 98.62 5 VAL B CA 1
ATOM 1512 C C . VAL B 1 5 ? -6.734 -14.289 0.898 1 98.62 5 VAL B C 1
ATOM 1514 O O . VAL B 1 5 ? -6.555 -13.727 1.983 1 98.62 5 VAL B O 1
ATOM 1517 N N . LEU B 1 6 ? -5.871 -15.047 0.316 1 98.62 6 LEU B N 1
ATOM 1518 C CA . LEU B 1 6 ? -4.551 -15.281 0.886 1 98.62 6 LEU B CA 1
ATOM 1519 C C . LEU B 1 6 ? -3.492 -14.445 0.179 1 98.62 6 LEU B C 1
ATOM 1521 O O . LEU B 1 6 ? -3.496 -14.336 -1.05 1 98.62 6 LEU B O 1
ATOM 1525 N N . VAL B 1 7 ? -2.611 -13.867 0.949 1 98.38 7 VAL B N 1
ATOM 1526 C CA . VAL B 1 7 ? -1.537 -13.062 0.377 1 98.38 7 VAL B CA 1
ATOM 1527 C C . VAL B 1 7 ? -0.193 -13.531 0.931 1 98.38 7 VAL B C 1
ATOM 1529 O O . VAL B 1 7 ? -0.025 -13.656 2.146 1 98.38 7 VAL B O 1
ATOM 1532 N N . TYR B 1 8 ? 0.796 -13.742 0.062 1 96.75 8 TYR B N 1
ATOM 1533 C CA . TYR B 1 8 ? 2.125 -14.188 0.46 1 96.75 8 TYR B CA 1
ATOM 1534 C C . TYR B 1 8 ? 3.043 -13.008 0.737 1 96.75 8 TYR B C 1
ATOM 1536 O O . TYR B 1 8 ? 3.223 -12.141 -0.121 1 96.75 8 TYR B O 1
ATOM 1544 N N . LEU B 1 9 ? 3.564 -12.961 1.945 1 95.81 9 LEU B N 1
ATOM 1545 C CA . LEU B 1 9 ? 4.539 -11.938 2.309 1 95.81 9 LEU B CA 1
ATOM 1546 C C . LEU B 1 9 ? 5.895 -12.562 2.615 1 95.81 9 LEU B C 1
ATOM 1548 O O . LEU B 1 9 ? 5.969 -13.609 3.27 1 95.81 9 LEU B O 1
ATOM 1552 N N . TYR B 1 10 ? 6.965 -11.961 2.121 1 94.44 10 TYR B N 1
ATOM 1553 C CA . TYR B 1 10 ? 8.336 -12.383 2.35 1 94.44 10 TYR B CA 1
ATOM 1554 C C . TYR B 1 10 ? 9.273 -11.18 2.443 1 94.44 10 TYR B C 1
ATOM 1556 O O . TYR B 1 10 ? 8.883 -10.062 2.119 1 94.44 10 TYR B O 1
ATOM 1564 N N . PRO B 1 11 ? 10.477 -11.344 3.012 1 94.44 11 PRO B N 1
ATOM 1565 C CA . PRO B 1 11 ? 11.367 -10.195 3.189 1 94.44 11 PRO B CA 1
ATOM 1566 C C . PRO B 1 11 ? 11.609 -9.43 1.892 1 94.44 11 PRO B C 1
ATOM 1568 O O . PRO B 1 11 ? 11.953 -10.023 0.87 1 94.44 11 PRO B O 1
ATOM 1571 N N . LEU B 1 12 ? 11.375 -8.117 1.946 1 95.12 12 LEU B N 1
ATOM 1572 C CA . LEU B 1 12 ? 11.602 -7.176 0.857 1 95.12 12 LEU B CA 1
ATOM 1573 C C . LEU B 1 12 ? 10.562 -7.352 -0.243 1 95.12 12 LEU B C 1
ATOM 1575 O O . LEU B 1 12 ? 10.828 -7.059 -1.41 1 95.12 12 LEU B O 1
ATOM 1579 N N . PHE B 1 13 ? 9.383 -7.906 0.193 1 95.06 13 PHE B N 1
ATOM 1580 C CA . PHE B 1 13 ? 8.297 -7.859 -0.773 1 95.06 13 PHE B CA 1
ATOM 1581 C C . PHE B 1 13 ? 7.926 -6.422 -1.106 1 95.06 13 PHE B C 1
ATOM 1583 O O . PHE B 1 13 ? 8.141 -5.516 -0.296 1 95.06 13 PHE B O 1
ATOM 1590 N N . ARG B 1 14 ? 7.445 -6.199 -2.301 1 96.56 14 ARG B N 1
ATOM 1591 C CA . ARG B 1 14 ? 7.059 -4.863 -2.738 1 96.56 14 ARG B CA 1
ATOM 1592 C C . ARG B 1 14 ? 5.605 -4.57 -2.387 1 96.56 14 ARG B C 1
ATOM 1594 O O . ARG B 1 14 ? 4.691 -4.977 -3.109 1 96.56 14 ARG B O 1
ATOM 1601 N N . GLU B 1 15 ? 5.359 -3.857 -1.341 1 97.19 15 GLU B N 1
ATOM 1602 C CA . GLU B 1 15 ? 4.027 -3.572 -0.819 1 97.19 15 GLU B CA 1
ATOM 1603 C C . GLU B 1 15 ? 3.199 -2.777 -1.825 1 97.19 15 GLU B C 1
ATOM 1605 O O . GLU B 1 15 ? 1.99 -2.986 -1.945 1 97.19 15 GLU B O 1
ATOM 1610 N N . VAL B 1 16 ? 3.844 -1.846 -2.578 1 97.5 16 VAL B N 1
ATOM 1611 C CA . VAL B 1 16 ? 3.143 -0.974 -3.514 1 97.5 16 VAL B CA 1
ATOM 1612 C C . VAL B 1 16 ? 2.451 -1.814 -4.586 1 97.5 16 VAL B C 1
ATOM 1614 O O . VAL B 1 16 ? 1.393 -1.438 -5.094 1 97.5 16 VAL B O 1
ATOM 1617 N N . GLU B 1 17 ? 2.941 -2.975 -4.855 1 97.75 17 GLU B N 1
ATOM 1618 C CA . GLU B 1 17 ? 2.414 -3.834 -5.91 1 97.75 17 GLU B CA 1
ATOM 1619 C C . GLU B 1 17 ? 1.059 -4.418 -5.52 1 97.75 17 GLU B C 1
ATOM 1621 O O . GLU B 1 17 ? 0.263 -4.785 -6.387 1 97.75 17 GLU B O 1
ATOM 1626 N N . ILE B 1 18 ? 0.782 -4.457 -4.164 1 98.38 18 ILE B N 1
ATOM 1627 C CA . ILE B 1 18 ? -0.381 -5.273 -3.834 1 98.38 18 ILE B CA 1
ATOM 1628 C C . ILE B 1 18 ? -1.326 -4.484 -2.93 1 98.38 18 ILE B C 1
ATOM 1630 O O . ILE B 1 18 ? -2.453 -4.914 -2.676 1 98.38 18 ILE B O 1
ATOM 1634 N N . THR B 1 19 ? -0.965 -3.346 -2.475 1 98.19 19 THR B N 1
ATOM 1635 C CA . THR B 1 19 ? -1.783 -2.662 -1.479 1 98.19 19 THR B CA 1
ATOM 1636 C C . THR B 1 19 ? -3.098 -2.189 -2.09 1 98.19 19 THR B C 1
ATOM 1638 O O . THR B 1 19 ? -4.145 -2.238 -1.44 1 98.19 19 THR B O 1
ATOM 1641 N N . THR B 1 20 ? -3.074 -1.665 -3.338 1 97.62 20 THR B N 1
ATOM 1642 C CA . THR B 1 20 ? -4.324 -1.325 -4.008 1 97.62 20 THR B CA 1
ATOM 1643 C C . THR B 1 20 ? -5.242 -2.541 -4.09 1 97.62 20 THR B C 1
ATOM 1645 O O . THR B 1 20 ? -6.426 -2.453 -3.756 1 97.62 20 THR B O 1
ATOM 1648 N N . THR B 1 21 ? -4.68 -3.645 -4.477 1 98.75 21 THR B N 1
ATOM 1649 C CA . THR B 1 21 ? -5.414 -4.902 -4.562 1 98.75 21 THR B CA 1
ATOM 1650 C C . THR B 1 21 ? -6.035 -5.258 -3.217 1 98.75 21 THR B C 1
ATOM 1652 O O . THR B 1 21 ? -7.23 -5.559 -3.139 1 98.75 21 THR B O 1
ATOM 1655 N N . LEU B 1 22 ? -5.23 -5.18 -2.166 1 98.75 22 LEU B N 1
ATOM 1656 C CA . LEU B 1 22 ? -5.699 -5.578 -0.843 1 98.75 22 LEU B CA 1
ATOM 1657 C C . LEU B 1 22 ? -6.797 -4.637 -0.349 1 98.75 22 LEU B C 1
ATOM 1659 O O . LEU B 1 22 ? -7.754 -5.074 0.289 1 98.75 22 LEU B O 1
ATOM 1663 N N . SER B 1 23 ? -6.625 -3.359 -0.603 1 98.12 23 SER B N 1
ATOM 1664 C CA . SER B 1 23 ? -7.648 -2.389 -0.225 1 98.12 23 SER B CA 1
ATOM 1665 C C . SER B 1 23 ? -8.984 -2.703 -0.892 1 98.12 23 SER B C 1
ATOM 1667 O O . SER B 1 23 ? -10.031 -2.658 -0.245 1 98.12 23 SER B O 1
ATOM 1669 N N . ILE B 1 24 ? -8.953 -3.037 -2.166 1 98.19 24 ILE B N 1
ATOM 1670 C CA . ILE B 1 24 ? -10.156 -3.373 -2.924 1 98.19 24 ILE B CA 1
ATOM 1671 C C . ILE B 1 24 ? -10.773 -4.656 -2.375 1 98.19 24 ILE B C 1
ATOM 1673 O O . ILE B 1 24 ? -11.969 -4.707 -2.096 1 98.19 24 ILE B O 1
ATOM 1677 N N . LEU B 1 25 ? -9.969 -5.672 -2.16 1 98.5 25 LEU B N 1
ATOM 1678 C CA . LEU B 1 25 ? -10.438 -6.988 -1.736 1 98.5 25 LEU B CA 1
ATOM 1679 C C . LEU B 1 25 ? -11.047 -6.926 -0.338 1 98.5 25 LEU B C 1
ATOM 1681 O O . LEU B 1 25 ? -11.992 -7.652 -0.035 1 98.5 25 LEU B O 1
ATOM 1685 N N . SER B 1 26 ? -10.492 -6.07 0.514 1 97.5 26 SER B N 1
ATOM 1686 C CA . SER B 1 26 ? -10.906 -6.023 1.913 1 97.5 26 SER B CA 1
ATOM 1687 C C . SER B 1 26 ? -12.344 -5.539 2.047 1 97.5 26 SER B C 1
ATOM 1689 O O . SER B 1 26 ? -12.953 -5.676 3.111 1 97.5 26 SER B O 1
ATOM 1691 N N . LYS B 1 27 ? -12.891 -4.973 1.005 1 94.62 27 LYS B N 1
ATOM 1692 C CA . LYS B 1 27 ? -14.289 -4.539 1.014 1 94.62 27 LYS B CA 1
ATOM 1693 C C . LYS B 1 27 ? -15.234 -5.734 1.104 1 94.62 27 LYS B C 1
ATOM 1695 O O . LYS B 1 27 ? -16.344 -5.609 1.613 1 94.62 27 LYS B O 1
ATOM 1700 N N . ARG B 1 28 ? -14.789 -6.871 0.641 1 96.62 28 ARG B N 1
ATOM 1701 C CA . ARG B 1 28 ? -15.688 -8.016 0.56 1 96.62 28 ARG B CA 1
ATOM 1702 C C . ARG B 1 28 ? -15.047 -9.258 1.176 1 96.62 28 ARG B C 1
ATOM 1704 O O . ARG B 1 28 ? -15.742 -10.211 1.528 1 96.62 28 ARG B O 1
ATOM 1711 N N . TYR B 1 29 ? -13.773 -9.258 1.271 1 98.19 29 TYR B N 1
ATOM 1712 C CA . TYR B 1 29 ? -13.055 -10.461 1.685 1 98.19 29 TYR B CA 1
ATOM 1713 C C . TYR B 1 29 ? -12.188 -10.188 2.906 1 98.19 29 TYR B C 1
ATOM 1715 O O . TYR B 1 29 ? -11.789 -9.039 3.148 1 98.19 29 TYR B O 1
ATOM 1723 N N . GLU B 1 30 ? -11.992 -11.242 3.686 1 98 30 GLU B N 1
ATOM 1724 C CA . GLU B 1 30 ? -10.945 -11.188 4.703 1 98 30 GLU B CA 1
ATOM 1725 C C . GLU B 1 30 ? -9.57 -11.445 4.094 1 98 30 GLU B C 1
ATOM 1727 O O . GLU B 1 30 ? -9.344 -12.492 3.475 1 98 30 GLU B O 1
ATOM 1732 N N . VAL B 1 31 ? -8.719 -10.461 4.223 1 98.06 31 VAL B N 1
ATOM 1733 C CA . VAL B 1 31 ? -7.355 -10.586 3.715 1 98.06 31 VAL B CA 1
ATOM 1734 C C . VAL B 1 31 ? -6.473 -11.266 4.758 1 98.06 31 VAL B C 1
ATOM 1736 O O . VAL B 1 31 ? -6.375 -10.797 5.895 1 98.06 31 VAL B O 1
ATOM 1739 N N . LEU B 1 32 ? -5.809 -12.344 4.375 1 97.94 32 LEU B N 1
ATOM 1740 C CA . LEU B 1 32 ? -5.004 -13.125 5.309 1 97.94 32 LEU B CA 1
ATOM 1741 C C . LEU B 1 32 ? -3.576 -13.281 4.793 1 97.94 32 LEU B C 1
ATOM 1743 O O . LEU B 1 32 ? -3.307 -14.141 3.949 1 97.94 32 LEU B O 1
ATOM 1747 N N . PRO B 1 33 ? -2.689 -12.477 5.332 1 97.81 33 PRO B N 1
ATOM 1748 C CA . PRO B 1 33 ? -1.282 -12.633 4.953 1 97.81 33 PRO B CA 1
ATOM 1749 C C . PRO B 1 33 ? -0.628 -13.852 5.613 1 97.81 33 PRO B C 1
ATOM 1751 O O . PRO B 1 33 ? -0.942 -14.18 6.758 1 97.81 33 PRO B O 1
ATOM 1754 N N . PHE B 1 34 ? 0.271 -14.453 4.867 1 96.88 34 PHE B N 1
ATOM 1755 C CA . PHE B 1 34 ? 1.09 -15.531 5.414 1 96.88 34 PHE B CA 1
ATOM 1756 C C . PHE B 1 34 ? 2.531 -15.406 4.934 1 96.88 34 PHE B C 1
ATOM 1758 O O . PHE B 1 34 ? 2.814 -14.68 3.982 1 96.88 34 PHE B O 1
ATOM 1765 N N . SER B 1 35 ? 3.414 -16.031 5.629 1 94.5 35 SER B N 1
ATOM 1766 C CA . SER B 1 35 ? 4.832 -16.078 5.285 1 94.5 35 SER B CA 1
ATOM 1767 C C . SER B 1 35 ? 5.434 -17.453 5.617 1 94.5 35 SER B C 1
ATOM 1769 O O . SER B 1 35 ? 4.902 -18.172 6.461 1 94.5 35 SER B O 1
ATOM 1771 N N . ILE B 1 36 ? 6.477 -17.703 4.891 1 90.94 36 ILE B N 1
ATOM 1772 C CA . ILE B 1 36 ? 7.211 -18.938 5.18 1 90.94 36 ILE B CA 1
ATOM 1773 C C . ILE B 1 36 ? 8.055 -18.75 6.441 1 90.94 36 ILE B C 1
ATOM 1775 O O . ILE B 1 36 ? 8.195 -19.672 7.242 1 90.94 36 ILE B O 1
ATOM 1779 N N . LEU B 1 37 ? 8.531 -17.578 6.617 1 84.88 37 LEU B N 1
ATOM 1780 C CA . LEU B 1 37 ? 9.375 -17.266 7.766 1 84.88 37 LEU B CA 1
ATOM 1781 C C . LEU B 1 37 ? 8.531 -16.781 8.938 1 84.88 37 LEU B C 1
ATOM 1783 O O . LEU B 1 37 ? 7.543 -16.062 8.75 1 84.88 37 LEU B O 1
ATOM 1787 N N . PRO B 1 38 ? 9 -17.234 10.117 1 87.12 38 PRO B N 1
ATOM 1788 C CA . PRO B 1 38 ? 8.289 -16.734 11.297 1 87.12 38 PRO B CA 1
ATOM 1789 C C . PRO B 1 38 ? 8.602 -15.273 11.602 1 87.12 38 PRO B C 1
ATOM 1791 O O . PRO B 1 38 ? 9.648 -14.758 11.195 1 87.12 38 PRO B O 1
ATOM 1794 N N . GLY B 1 39 ? 7.641 -14.648 12.312 1 91.5 39 GLY B N 1
ATOM 1795 C CA . GLY B 1 39 ? 7.887 -13.297 12.789 1 91.5 39 GLY B CA 1
ATOM 1796 C C . GLY B 1 39 ? 7.461 -12.234 11.805 1 91.5 39 GLY B C 1
ATOM 1797 O O . GLY B 1 39 ? 6.691 -12.508 10.875 1 91.5 39 GLY B O 1
ATOM 1798 N N . THR B 1 40 ? 7.895 -11.016 12.047 1 95 40 THR B N 1
ATOM 1799 C CA . THR B 1 40 ? 7.559 -9.859 11.219 1 95 40 THR B CA 1
ATOM 1800 C C . THR B 1 40 ? 8.367 -9.867 9.922 1 95 40 THR B C 1
ATOM 1802 O O . THR B 1 40 ? 9.547 -10.211 9.922 1 95 40 THR B O 1
ATOM 1805 N N . VAL B 1 41 ? 7.703 -9.531 8.883 1 95.19 41 VAL B N 1
ATOM 1806 C CA . VAL B 1 41 ? 8.344 -9.43 7.574 1 95.19 41 VAL B CA 1
ATOM 1807 C C . VAL B 1 41 ? 8.531 -7.961 7.203 1 95.19 41 VAL B C 1
ATOM 1809 O O . VAL B 1 41 ? 7.59 -7.172 7.266 1 95.19 41 VAL B O 1
ATOM 1812 N N . THR B 1 42 ? 9.773 -7.629 6.812 1 96.12 42 THR B N 1
ATOM 1813 C CA . THR B 1 42 ? 10.047 -6.25 6.422 1 96.12 42 THR B CA 1
ATOM 1814 C C . THR B 1 42 ? 9.883 -6.074 4.914 1 96.12 42 THR B C 1
ATOM 1816 O O . THR B 1 42 ? 10.508 -6.785 4.129 1 96.12 42 THR B O 1
ATOM 1819 N N . SER B 1 43 ? 8.969 -5.152 4.512 1 96.5 43 SER B N 1
ATOM 1820 C CA . SER B 1 43 ? 8.734 -4.875 3.1 1 96.5 43 SER B CA 1
ATOM 1821 C C . SER B 1 43 ? 9.867 -4.051 2.5 1 96.5 43 SER B C 1
ATOM 1823 O O . SER B 1 43 ? 10.789 -3.641 3.211 1 96.5 43 SER B O 1
ATOM 1825 N N . GLU B 1 44 ? 9.805 -3.855 1.199 1 95.94 44 GLU B N 1
ATOM 1826 C CA . GLU B 1 44 ? 10.844 -3.117 0.484 1 95.94 44 GLU B CA 1
ATOM 1827 C C . GLU B 1 44 ? 10.953 -1.685 0.999 1 95.94 44 GLU B C 1
ATOM 1829 O O . GLU B 1 44 ? 12.055 -1.142 1.1 1 95.94 44 GLU B O 1
ATOM 1834 N N . CYS B 1 45 ? 9.781 -1.049 1.392 1 96.69 45 CYS B N 1
ATOM 1835 C CA . CYS B 1 45 ? 9.844 0.344 1.822 1 96.69 45 CYS B CA 1
ATOM 1836 C C . CYS B 1 45 ? 10.133 0.442 3.314 1 96.69 45 CYS B C 1
ATOM 1838 O O . CYS B 1 45 ? 10.172 1.54 3.873 1 96.69 45 CYS B O 1
ATOM 1840 N N . GLY B 1 46 ? 10.195 -0.712 3.988 1 96.25 46 GLY B N 1
ATOM 1841 C CA . GLY B 1 46 ? 10.641 -0.693 5.371 1 96.25 46 GLY B CA 1
ATOM 1842 C C . GLY B 1 46 ? 9.531 -0.966 6.363 1 96.25 46 GLY B C 1
ATOM 1843 O O . GLY B 1 46 ? 9.758 -0.984 7.574 1 96.25 46 GLY B O 1
ATOM 1844 N N . LEU B 1 47 ? 8.312 -1.182 5.934 1 97.69 47 LEU B N 1
ATOM 1845 C CA . LEU B 1 47 ? 7.223 -1.536 6.84 1 97.69 47 LEU B CA 1
ATOM 1846 C C . LEU B 1 47 ? 7.398 -2.955 7.371 1 97.69 47 LEU B C 1
ATOM 1848 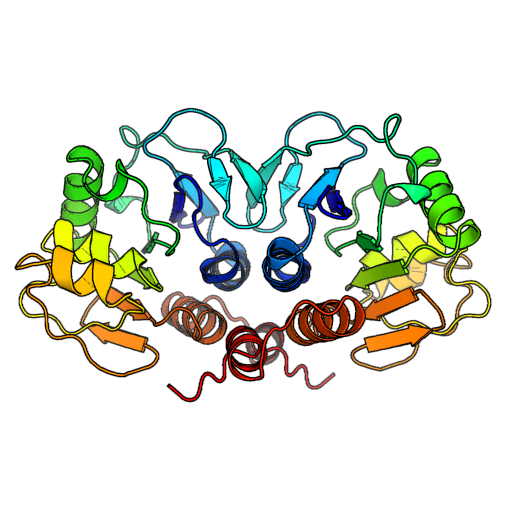O O . LEU B 1 47 ? 7.711 -3.873 6.609 1 97.69 47 LEU B O 1
ATOM 1852 N N . GLN B 1 48 ? 7.246 -3.096 8.617 1 97.56 48 GLN B N 1
ATOM 1853 C CA . GLN B 1 48 ? 7.273 -4.406 9.258 1 97.56 48 GLN B CA 1
ATOM 1854 C C . GLN B 1 48 ? 5.863 -4.961 9.438 1 97.56 48 GLN B C 1
ATOM 1856 O O . GLN B 1 48 ? 5.082 -4.445 10.234 1 97.56 48 GLN B O 1
ATOM 1861 N N . VAL B 1 49 ? 5.543 -6.055 8.727 1 97.69 49 VAL B N 1
ATOM 1862 C CA . VAL B 1 49 ? 4.191 -6.605 8.695 1 97.69 49 VAL B CA 1
ATOM 1863 C C . VAL B 1 49 ? 4.18 -7.988 9.344 1 97.69 49 VAL B C 1
ATOM 1865 O O . VAL B 1 49 ? 5.047 -8.82 9.062 1 97.69 49 VAL B O 1
ATOM 1868 N N . GLN B 1 50 ? 3.197 -8.172 10.156 1 97.06 50 GLN B N 1
ATOM 1869 C CA . GLN B 1 50 ? 3.043 -9.461 10.82 1 97.06 50 GLN B CA 1
ATOM 1870 C C . GLN B 1 50 ? 2.094 -10.367 10.039 1 97.06 50 GLN B C 1
ATOM 1872 O O . GLN B 1 50 ? 0.904 -10.07 9.914 1 97.06 50 GLN B O 1
ATOM 1877 N N . PRO B 1 51 ? 2.678 -11.484 9.508 1 96.12 51 PRO B N 1
ATOM 1878 C CA . PRO B 1 51 ? 1.76 -12.445 8.891 1 96.12 51 PRO B CA 1
ATOM 1879 C C . PRO B 1 51 ? 0.792 -13.062 9.898 1 96.12 51 PRO B C 1
ATOM 1881 O O . PRO B 1 51 ? 1.14 -13.234 11.07 1 96.12 51 PRO B O 1
ATOM 1884 N N . LEU B 1 52 ? -0.377 -13.461 9.43 1 93.25 52 LEU B N 1
ATOM 1885 C CA . LEU B 1 52 ? -1.44 -13.93 10.32 1 93.25 52 LEU B CA 1
ATOM 1886 C C . LEU B 1 52 ? -1.481 -15.453 10.367 1 93.25 52 LEU B C 1
ATOM 1888 O O . LEU B 1 52 ? -2.033 -16.031 11.297 1 93.25 52 LEU B O 1
ATOM 1892 N N . LEU B 1 53 ? -0.942 -16.062 9.328 1 94.25 53 LEU B N 1
ATOM 1893 C CA . LEU B 1 53 ? -1.072 -17.516 9.211 1 94.25 53 LEU B CA 1
ATOM 1894 C C . LEU B 1 53 ? 0.29 -18.156 8.992 1 94.25 53 LEU B C 1
ATOM 1896 O O . LEU B 1 53 ? 1.19 -17.547 8.414 1 94.25 53 LEU B O 1
ATOM 1900 N N . LYS B 1 54 ? 0.327 -19.391 9.461 1 90.38 54 LYS B N 1
ATOM 1901 C CA . LYS B 1 54 ? 1.442 -20.266 9.094 1 90.38 54 LYS B CA 1
ATOM 1902 C C . LYS B 1 54 ? 1.093 -21.141 7.891 1 90.38 54 LYS B C 1
ATOM 1904 O O . LYS B 1 54 ? -0.06 -21.547 7.727 1 90.38 54 LYS B O 1
ATOM 1909 N N . LEU B 1 55 ? 2.104 -21.438 7.184 1 91.25 55 LEU B N 1
ATOM 1910 C CA . LEU B 1 55 ? 1.935 -22.203 5.953 1 91.25 55 LEU B CA 1
ATOM 1911 C C . LEU B 1 55 ? 1.181 -23.5 6.219 1 91.25 55 LEU B C 1
ATOM 1913 O O . LEU B 1 55 ? 0.29 -23.875 5.453 1 91.25 55 LEU B O 1
ATOM 1917 N N . LYS B 1 56 ? 1.403 -24.141 7.312 1 89.19 56 LYS B N 1
ATOM 1918 C CA . LYS B 1 56 ? 0.855 -25.469 7.629 1 89.19 56 LYS B CA 1
ATOM 1919 C C . LYS B 1 56 ? -0.646 -25.391 7.891 1 89.19 56 LYS B C 1
ATOM 1921 O O . LYS B 1 56 ? -1.337 -26.406 7.879 1 89.19 56 LYS B O 1
ATOM 1926 N N . ASN B 1 57 ? -1.176 -24.219 8.109 1 93.06 57 ASN B N 1
ATOM 1927 C CA . ASN B 1 57 ? -2.582 -24.047 8.461 1 93.06 57 ASN B CA 1
ATOM 1928 C C . ASN B 1 57 ? -3.412 -23.594 7.262 1 93.06 57 ASN B C 1
ATOM 1930 O O . ASN B 1 57 ? -4.559 -23.172 7.414 1 93.06 57 ASN B O 1
ATOM 1934 N N . ILE B 1 58 ? -2.891 -23.719 6.07 1 96.75 58 ILE B N 1
ATOM 1935 C CA . ILE B 1 58 ? -3.57 -23.188 4.895 1 96.75 58 ILE B CA 1
ATOM 1936 C C . ILE B 1 58 ? -4.156 -24.328 4.07 1 96.75 58 ILE B C 1
ATOM 1938 O O . ILE B 1 58 ? -3.434 -25.25 3.676 1 96.75 58 ILE B O 1
ATOM 1942 N N . ASN B 1 59 ? -5.414 -24.297 3.877 1 96.88 59 ASN B N 1
ATOM 1943 C CA . ASN B 1 59 ? -6.125 -25.125 2.912 1 96.88 59 ASN B CA 1
ATOM 1944 C C . ASN B 1 59 ? -6.629 -24.312 1.728 1 96.88 59 ASN B C 1
ATOM 1946 O O . ASN B 1 59 ? -7.484 -23.438 1.889 1 96.88 59 ASN B O 1
ATOM 1950 N N . PRO B 1 60 ? -6.129 -24.625 0.547 1 97.69 60 PRO B N 1
ATOM 1951 C CA . PRO B 1 60 ? -6.473 -23.812 -0.621 1 97.69 60 PRO B CA 1
ATOM 1952 C C . PRO B 1 60 ? -7.98 -23.625 -0.791 1 97.69 60 PRO B C 1
ATOM 1954 O O . PRO B 1 60 ? -8.438 -22.547 -1.169 1 97.69 60 PRO B O 1
ATOM 1957 N N . ARG B 1 61 ? -8.766 -24.578 -0.503 1 97.12 61 ARG B N 1
ATOM 1958 C CA . ARG B 1 61 ? -10.203 -24.562 -0.743 1 97.12 61 ARG B CA 1
ATOM 1959 C C . ARG B 1 61 ? -10.891 -23.531 0.143 1 97.12 61 ARG B C 1
ATOM 1961 O O . ARG B 1 61 ? -12.047 -23.172 -0.092 1 97.12 61 ARG B O 1
ATOM 1968 N N . ASP B 1 62 ? -10.219 -23.047 1.143 1 97.5 62 ASP B N 1
ATOM 1969 C CA . ASP B 1 62 ? -10.781 -22.062 2.053 1 97.5 62 ASP B CA 1
ATOM 1970 C C . ASP B 1 62 ? -10.656 -20.641 1.478 1 97.5 62 ASP B C 1
ATOM 1972 O O . ASP B 1 62 ? -11.164 -19.688 2.059 1 97.5 62 ASP B O 1
ATOM 1976 N N . TYR B 1 63 ? -10.055 -20.531 0.323 1 98.19 63 TYR B N 1
ATOM 1977 C CA . TYR B 1 63 ? -9.734 -19.203 -0.198 1 98.19 63 TYR B CA 1
ATOM 1978 C C . TYR B 1 63 ? -10.281 -19.016 -1.61 1 98.19 63 TYR B C 1
ATOM 1980 O O . TYR B 1 63 ? -10.367 -19.984 -2.373 1 98.19 63 TYR B O 1
ATOM 1988 N N . GLU B 1 64 ? -10.539 -17.734 -1.901 1 98.31 64 GLU B N 1
ATOM 1989 C CA . GLU B 1 64 ? -11 -17.391 -3.242 1 98.31 64 GLU B CA 1
ATOM 1990 C C . GLU B 1 64 ? -9.828 -17.078 -4.172 1 98.31 64 GLU B C 1
ATOM 1992 O O . GLU B 1 64 ? -9.977 -17.125 -5.395 1 98.31 64 GLU B O 1
ATOM 1997 N N . MET B 1 65 ? -8.672 -16.75 -3.527 1 98.62 65 MET B N 1
ATOM 1998 C CA . MET B 1 65 ? -7.527 -16.344 -4.34 1 98.62 65 MET B CA 1
ATOM 1999 C C . MET B 1 65 ? -6.25 -16.328 -3.508 1 98.62 65 MET B C 1
ATOM 2001 O O . MET B 1 65 ? -6.293 -16.078 -2.303 1 98.62 65 MET B O 1
ATOM 2005 N N . LEU B 1 66 ? -5.176 -16.641 -4.164 1 98.75 66 LEU B N 1
ATOM 2006 C CA . LEU B 1 66 ? -3.822 -16.406 -3.664 1 98.75 66 LEU B CA 1
ATOM 2007 C C . LEU B 1 66 ? -3.148 -15.266 -4.41 1 98.75 66 LEU B C 1
ATOM 2009 O O . LEU B 1 66 ? -3.098 -15.258 -5.641 1 98.75 66 LEU B O 1
ATOM 2013 N N . VAL B 1 67 ? -2.67 -14.258 -3.719 1 98.81 67 VAL B N 1
ATOM 2014 C CA . VAL B 1 67 ? -1.98 -13.109 -4.297 1 98.81 67 VAL B CA 1
ATOM 2015 C C . VAL B 1 67 ? -0.5 -13.156 -3.926 1 98.81 67 VAL B C 1
ATOM 2017 O O . VAL B 1 67 ? -0.153 -13.32 -2.754 1 98.81 67 VAL B O 1
ATOM 2020 N N . ILE B 1 68 ? 0.365 -12.961 -4.895 1 97.56 68 ILE B N 1
ATOM 2021 C CA . ILE B 1 68 ? 1.81 -13.031 -4.695 1 97.56 68 ILE B CA 1
ATOM 2022 C C . ILE B 1 68 ? 2.471 -11.773 -5.246 1 97.56 68 ILE B C 1
ATOM 2024 O O . ILE B 1 68 ? 2.455 -11.531 -6.457 1 97.56 68 ILE B O 1
ATOM 2028 N N . PRO B 1 69 ? 3.059 -10.969 -4.387 1 97.25 69 PRO B N 1
ATOM 2029 C CA . PRO B 1 69 ? 3.768 -9.766 -4.84 1 97.25 69 PRO B CA 1
ATOM 2030 C C . PRO B 1 69 ? 5.18 -10.07 -5.328 1 97.25 69 PRO B C 1
ATOM 2032 O O . PRO B 1 69 ? 5.676 -11.18 -5.148 1 97.25 69 PRO B O 1
ATOM 2035 N N . GLY B 1 70 ? 5.773 -9.031 -6.03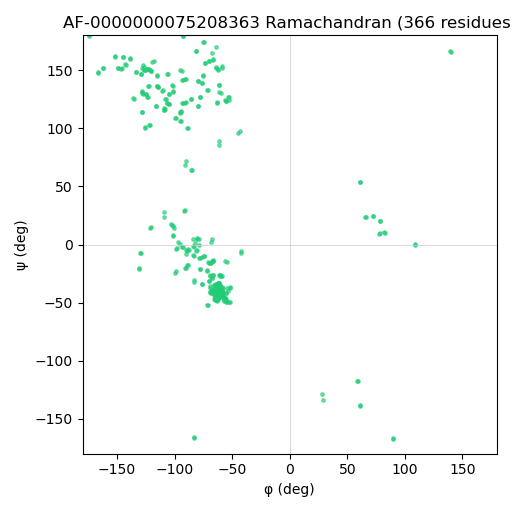5 1 95 70 GLY B N 1
ATOM 2036 C CA . GLY B 1 70 ? 7.195 -9.078 -6.328 1 95 70 GLY B CA 1
ATOM 2037 C C . GLY B 1 70 ? 8.062 -8.578 -5.188 1 95 70 GLY B C 1
ATOM 2038 O O . GLY B 1 70 ? 7.586 -8.445 -4.055 1 95 70 GLY B O 1
ATOM 2039 N N . GLY B 1 71 ? 9.312 -8.32 -5.469 1 91.25 71 GLY B N 1
ATOM 2040 C CA . GLY B 1 71 ? 10.289 -7.883 -4.484 1 91.25 71 GLY B CA 1
ATOM 2041 C C . GLY B 1 71 ? 11.648 -8.531 -4.66 1 91.25 71 GLY B C 1
ATOM 2042 O O . GLY B 1 71 ? 11.852 -9.312 -5.594 1 91.25 71 GLY B O 1
ATOM 2043 N N . LYS B 1 72 ? 12.648 -7.953 -3.961 1 80.06 72 LYS B N 1
ATOM 2044 C 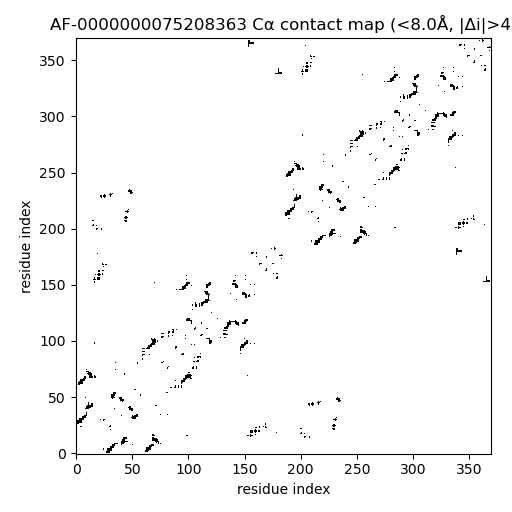CA . LYS B 1 72 ? 13.977 -8.539 -4.078 1 80.06 72 LYS B CA 1
ATOM 2045 C C . LYS B 1 72 ? 13.992 -9.984 -3.576 1 80.06 72 LYS B C 1
ATOM 2047 O O . LYS B 1 72 ? 13.609 -10.25 -2.434 1 80.06 72 LYS B O 1
ATOM 2052 N N . GLN B 1 73 ? 13.688 -10.875 -4.625 1 61.97 73 GLN B N 1
ATOM 2053 C CA . GLN B 1 73 ? 13.5 -12.297 -4.391 1 61.97 73 GLN B CA 1
ATOM 2054 C C . GLN B 1 73 ? 14.57 -12.844 -3.443 1 61.97 73 GLN B C 1
ATOM 2056 O O . GLN B 1 73 ? 15.766 -12.688 -3.697 1 61.97 73 GLN B O 1
ATOM 2061 N N . ALA B 1 74 ? 14.07 -12.883 -2.221 1 55.84 74 ALA B N 1
ATOM 2062 C CA . ALA B 1 74 ? 14.914 -13.578 -1.256 1 55.84 74 ALA B CA 1
ATOM 2063 C C . ALA B 1 74 ? 14.992 -15.07 -1.573 1 55.84 74 ALA B C 1
ATOM 2065 O O . ALA B 1 74 ? 14.234 -15.578 -2.402 1 55.84 74 ALA B O 1
ATOM 2066 N N . PHE B 1 75 ? 15.898 -15.797 -1.032 1 54.78 75 PHE B N 1
ATOM 2067 C CA . PHE B 1 75 ? 16.219 -17.219 -0.931 1 54.78 75 PHE B CA 1
ATOM 2068 C C . PHE B 1 75 ? 14.953 -18.031 -0.681 1 54.78 75 PHE B C 1
ATOM 2070 O O . PHE B 1 75 ? 14.898 -19.219 -1.027 1 54.78 75 PHE B O 1
ATOM 2077 N N . VAL B 1 76 ? 13.805 -17.312 -0.474 1 63.56 76 VAL B N 1
ATOM 2078 C CA . VAL B 1 76 ? 12.672 -18.078 0.022 1 63.56 76 VAL B CA 1
ATOM 2079 C C . VAL B 1 76 ? 11.758 -18.469 -1.142 1 63.56 76 VAL B C 1
ATOM 2081 O O . VAL B 1 76 ? 10.812 -19.234 -0.967 1 63.56 76 VAL B O 1
ATOM 2084 N N . GLN B 1 77 ? 12.172 -18.094 -2.314 1 74.5 77 GLN B N 1
ATOM 2085 C CA . GLN B 1 77 ? 11.273 -18.281 -3.451 1 74.5 77 GLN B CA 1
ATOM 2086 C C . GLN B 1 77 ? 11.344 -19.703 -3.979 1 74.5 77 GLN B C 1
ATOM 2088 O O . GLN B 1 77 ? 10.531 -20.109 -4.816 1 74.5 77 GLN B O 1
ATOM 2093 N N . ASN B 1 78 ? 12.195 -20.469 -3.271 1 83.06 78 ASN B N 1
ATOM 2094 C CA . ASN B 1 78 ? 12.312 -21.859 -3.688 1 83.06 78 ASN B CA 1
ATOM 2095 C C . ASN B 1 78 ? 11.93 -22.812 -2.557 1 83.06 78 ASN B C 1
ATOM 2097 O O . ASN B 1 78 ? 12.242 -24 -2.615 1 83.06 78 ASN B O 1
ATOM 2101 N N . HIS B 1 79 ? 11.344 -22.328 -1.624 1 89.56 79 HIS B N 1
ATOM 2102 C CA . HIS B 1 79 ? 10.953 -23.172 -0.502 1 89.56 79 HIS B CA 1
ATOM 2103 C C . HIS B 1 79 ? 9.961 -24.25 -0.94 1 89.56 79 HIS B C 1
ATOM 2105 O O . HIS B 1 79 ? 8.883 -23.938 -1.459 1 89.56 79 HIS B O 1
ATOM 2111 N N . PRO B 1 80 ? 10.312 -25.547 -0.713 1 93.31 80 PRO B N 1
ATOM 2112 C CA . PRO B 1 80 ? 9.492 -26.625 -1.26 1 93.31 80 PRO B CA 1
ATOM 2113 C C . PRO B 1 80 ? 8.047 -26.594 -0.771 1 93.31 80 PRO B C 1
ATOM 2115 O O . PRO B 1 80 ? 7.125 -26.875 -1.535 1 93.31 80 PRO B O 1
ATOM 2118 N N . ARG B 1 81 ? 7.844 -26.312 0.48 1 94.12 81 ARG B N 1
ATOM 2119 C CA . ARG B 1 81 ? 6.484 -26.281 1.012 1 94.12 81 ARG B CA 1
ATOM 2120 C C . ARG B 1 81 ? 5.668 -25.172 0.37 1 94.12 81 ARG B C 1
ATOM 2122 O O . ARG B 1 81 ? 4.461 -25.312 0.167 1 94.12 81 ARG B O 1
ATOM 2129 N N . LEU B 1 82 ? 6.293 -24.016 0.108 1 95 82 LEU B N 1
ATOM 2130 C CA . LEU B 1 82 ? 5.617 -22.938 -0.585 1 95 82 LEU B CA 1
ATOM 2131 C C . LEU B 1 82 ? 5.215 -23.344 -1.995 1 95 82 LEU B C 1
ATOM 2133 O O . LEU B 1 82 ? 4.07 -23.141 -2.406 1 95 82 LEU B O 1
ATOM 2137 N N . LEU B 1 83 ? 6.207 -23.953 -2.717 1 95.12 83 LEU B N 1
ATOM 2138 C CA . LEU B 1 83 ? 5.949 -24.375 -4.09 1 95.12 83 LEU B CA 1
ATOM 2139 C C . LEU B 1 83 ? 4.836 -25.422 -4.133 1 95.12 83 LEU B C 1
ATOM 2141 O O . LEU B 1 83 ? 3.967 -25.375 -5.008 1 95.12 83 LEU B O 1
ATOM 2145 N N . HIS B 1 84 ? 4.824 -26.297 -3.201 1 97.12 84 HIS B N 1
ATOM 2146 C CA . HIS B 1 84 ? 3.775 -27.297 -3.117 1 97.12 84 HIS B CA 1
ATOM 2147 C C . HIS B 1 84 ? 2.414 -26.656 -2.863 1 97.12 84 HIS B C 1
ATOM 2149 O O . HIS B 1 84 ? 1.413 -27.062 -3.461 1 97.12 84 HIS B O 1
ATOM 2155 N N . LEU B 1 85 ? 2.344 -25.703 -1.971 1 97.25 85 LEU B N 1
ATOM 2156 C CA . LEU B 1 85 ? 1.102 -24.984 -1.692 1 97.25 85 LEU B CA 1
ATOM 2157 C C . LEU B 1 85 ? 0.543 -24.359 -2.961 1 97.25 85 LEU B C 1
ATOM 2159 O O . LEU B 1 85 ? -0.654 -24.453 -3.238 1 97.25 85 LEU B O 1
ATOM 2163 N N . ILE B 1 86 ? 1.411 -23.719 -3.73 1 97.12 86 ILE B N 1
ATOM 2164 C CA . ILE B 1 86 ? 1.006 -23.062 -4.969 1 97.12 86 ILE B CA 1
ATOM 2165 C C . ILE B 1 86 ? 0.469 -24.109 -5.953 1 97.12 86 ILE B C 1
ATOM 2167 O O . ILE B 1 86 ? -0.544 -23.875 -6.617 1 97.12 86 ILE B O 1
ATOM 2171 N N . GLN B 1 87 ? 1.118 -25.25 -6.023 1 97.81 87 GLN B N 1
ATOM 2172 C CA . GLN B 1 87 ? 0.641 -26.344 -6.871 1 97.81 87 GLN B CA 1
ATOM 2173 C C . GLN B 1 87 ? -0.759 -26.781 -6.457 1 97.81 87 GLN B C 1
ATOM 2175 O O . GLN B 1 87 ? -1.604 -27.062 -7.309 1 97.81 87 GLN B O 1
ATOM 2180 N N . LEU B 1 88 ? -1.002 -26.844 -5.168 1 98.38 88 LEU B N 1
ATOM 2181 C CA . LEU B 1 88 ? -2.311 -27.25 -4.664 1 98.38 88 LEU B CA 1
ATOM 2182 C C . LEU B 1 88 ? -3.377 -26.219 -5.043 1 98.38 88 LEU B C 1
ATOM 2184 O O . LEU B 1 88 ? -4.492 -26.594 -5.41 1 98.38 88 LEU B O 1
ATOM 2188 N N . PHE B 1 89 ? -3.08 -24.906 -4.902 1 98.5 89 PHE B N 1
ATOM 2189 C CA . PHE B 1 89 ? -4.008 -23.859 -5.336 1 98.5 89 PHE B CA 1
ATOM 2190 C C . PHE B 1 89 ? -4.379 -24.047 -6.805 1 98.5 89 PHE B C 1
ATOM 2192 O O . PHE B 1 89 ? -5.555 -23.984 -7.164 1 98.5 89 PHE B O 1
ATOM 2199 N N . ASP B 1 90 ? -3.363 -24.281 -7.621 1 97.94 90 ASP B N 1
ATOM 2200 C CA . ASP B 1 90 ? -3.582 -24.469 -9.055 1 97.94 90 ASP B CA 1
ATOM 2201 C C . ASP B 1 90 ? -4.422 -25.719 -9.32 1 97.94 90 ASP B C 1
ATOM 2203 O O . ASP B 1 90 ? -5.383 -25.672 -10.086 1 97.94 90 ASP B O 1
ATOM 2207 N N . LYS B 1 91 ? -4.082 -26.812 -8.68 1 97.75 91 LYS B N 1
ATOM 2208 C CA . LYS B 1 91 ? -4.773 -28.078 -8.852 1 97.75 91 LYS B CA 1
ATOM 2209 C C . LYS B 1 91 ? -6.246 -27.969 -8.469 1 97.75 91 LYS B C 1
ATOM 2211 O O . LYS B 1 91 ? -7.109 -28.562 -9.125 1 97.75 91 LYS B O 1
ATOM 2216 N N . GLU B 1 92 ? -6.516 -27.25 -7.43 1 97.62 92 GLU B N 1
ATOM 2217 C CA . GLU B 1 92 ? -7.875 -27.109 -6.918 1 97.62 92 GLU B CA 1
ATOM 2218 C C . GLU B 1 92 ? -8.656 -26.062 -7.715 1 97.62 92 GLU B C 1
ATOM 2220 O O . GLU B 1 92 ? -9.836 -25.828 -7.445 1 97.62 92 GLU B O 1
ATOM 2225 N N . GLY B 1 93 ? -8.039 -25.375 -8.633 1 97.44 93 GLY B N 1
ATOM 2226 C CA . GLY B 1 93 ? -8.703 -24.406 -9.492 1 97.44 93 GLY B CA 1
ATOM 2227 C C . GLY B 1 93 ? -8.969 -23.078 -8.812 1 97.44 93 GLY B C 1
ATOM 2228 O O . GLY B 1 93 ? -9.906 -22.375 -9.164 1 97.44 93 GLY B O 1
ATOM 2229 N N . ILE B 1 94 ? -8.188 -22.844 -7.711 1 98.06 94 ILE B N 1
ATOM 2230 C CA . ILE B 1 94 ? -8.305 -21.562 -7.016 1 98.06 94 ILE B CA 1
ATOM 2231 C C . ILE B 1 94 ? -7.52 -20.5 -7.77 1 98.06 94 ILE B C 1
ATOM 2233 O O . ILE B 1 94 ? -6.422 -20.766 -8.266 1 98.06 94 ILE B O 1
ATOM 2237 N N . ARG B 1 95 ? -8.016 -19.281 -7.871 1 98.56 95 ARG B N 1
ATOM 2238 C CA . ARG B 1 95 ? -7.355 -18.188 -8.57 1 98.56 95 ARG B CA 1
ATOM 2239 C C . ARG B 1 95 ? -6.012 -17.859 -7.93 1 98.56 95 ARG B C 1
ATOM 2241 O O . ARG B 1 95 ? -5.891 -17.844 -6.703 1 98.56 95 ARG B O 1
ATOM 2248 N N . ILE B 1 96 ? -5.078 -17.656 -8.773 1 98.75 96 ILE B N 1
ATOM 2249 C CA . ILE B 1 96 ? -3.758 -17.188 -8.352 1 98.75 96 ILE B CA 1
ATOM 2250 C C . ILE B 1 96 ? -3.396 -15.914 -9.102 1 98.75 96 ILE B C 1
ATOM 2252 O O . ILE B 1 96 ? -3.551 -15.836 -10.328 1 98.75 96 ILE B O 1
ATOM 2256 N N . ALA B 1 97 ? -3 -14.922 -8.406 1 98.88 97 ALA B N 1
ATOM 2257 C CA . ALA B 1 97 ? -2.541 -13.672 -9 1 98.88 97 ALA B CA 1
ATO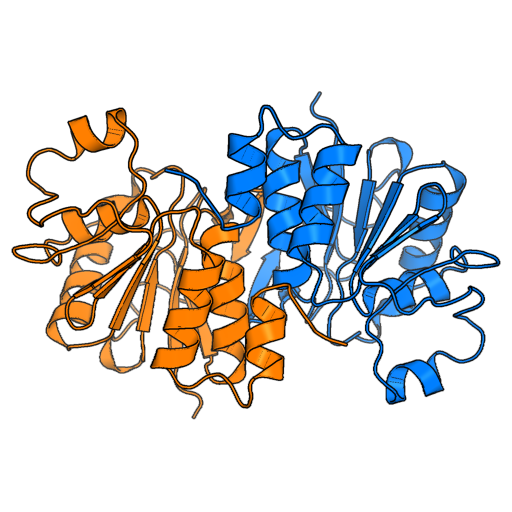M 2258 C C . ALA B 1 97 ? -1.129 -13.328 -8.539 1 98.88 97 ALA B C 1
ATOM 2260 O O . ALA B 1 97 ? -0.847 -13.328 -7.336 1 98.88 97 ALA B O 1
ATOM 2261 N N . ALA B 1 98 ? -0.23 -13.086 -9.438 1 97.56 98 ALA B N 1
ATOM 2262 C CA . ALA B 1 98 ? 1.141 -12.68 -9.133 1 97.56 98 ALA B CA 1
ATOM 2263 C C . ALA B 1 98 ? 1.531 -11.438 -9.914 1 97.56 98 ALA B C 1
ATOM 2265 O O . ALA B 1 98 ? 1.111 -11.258 -11.062 1 97.56 98 ALA B O 1
ATOM 2266 N N . ILE B 1 99 ? 2.354 -10.609 -9.312 1 97.12 99 ILE B N 1
ATOM 2267 C CA . ILE B 1 99 ? 2.76 -9.367 -9.953 1 97.12 99 ILE B CA 1
ATOM 2268 C C . ILE B 1 99 ? 4.273 -9.195 -9.828 1 97.12 99 ILE B C 1
ATOM 2270 O O . ILE B 1 99 ? 4.871 -9.602 -8.836 1 97.12 99 ILE B O 1
ATOM 2274 N N . GLY B 1 100 ? 4.824 -8.508 -10.914 1 95 100 GLY B N 1
ATOM 2275 C CA . GLY B 1 100 ? 6.266 -8.32 -10.945 1 95 100 GLY B CA 1
ATOM 2276 C C . GLY B 1 100 ? 7.031 -9.633 -10.977 1 95 100 GLY B C 1
ATOM 2277 O O . GLY B 1 100 ? 6.664 -10.555 -11.711 1 95 100 GLY B O 1
ATOM 2278 N N . ASN B 1 101 ? 8.078 -9.695 -10.25 1 92.12 101 ASN B N 1
ATOM 2279 C CA . ASN B 1 101 ? 8.883 -10.906 -10.258 1 92.12 101 ASN B CA 1
ATOM 2280 C C . ASN B 1 101 ? 8.273 -11.984 -9.359 1 92.12 101 ASN B C 1
ATOM 2282 O O . ASN B 1 101 ? 8.844 -13.062 -9.203 1 92.12 101 ASN B O 1
ATOM 2286 N N . GLY B 1 102 ? 7.07 -11.688 -8.828 1 93.81 102 GLY B N 1
ATOM 2287 C CA . GLY B 1 102 ? 6.316 -12.75 -8.172 1 93.81 102 GLY B CA 1
ATOM 2288 C C . GLY B 1 102 ? 5.992 -13.906 -9.102 1 93.81 102 GLY B C 1
ATOM 2289 O O . GLY B 1 102 ? 5.82 -15.039 -8.648 1 93.81 102 GLY B O 1
ATOM 2290 N N . ALA B 1 103 ? 5.91 -13.617 -10.344 1 93.06 103 ALA B N 1
ATOM 2291 C CA . ALA B 1 103 ? 5.648 -14.641 -11.344 1 93.06 103 ALA B CA 1
ATOM 2292 C C . ALA B 1 103 ? 6.742 -15.711 -11.336 1 93.06 103 ALA B C 1
ATOM 2294 O O . ALA B 1 103 ? 6.504 -16.859 -11.727 1 93.06 103 ALA B O 1
ATOM 2295 N N . LEU B 1 104 ? 7.965 -15.367 -10.922 1 91.38 104 LEU B N 1
ATOM 2296 C CA . LEU B 1 104 ? 9.055 -16.328 -10.859 1 91.38 104 LEU B CA 1
ATOM 2297 C C . LEU B 1 104 ? 8.727 -17.453 -9.891 1 91.38 104 LEU B C 1
ATOM 2299 O O . LEU B 1 104 ? 9.133 -18.609 -10.109 1 91.38 104 LEU B O 1
ATOM 2303 N N . ILE B 1 105 ? 7.988 -17.141 -8.844 1 92.94 105 ILE B N 1
ATOM 2304 C CA . ILE B 1 105 ? 7.59 -18.141 -7.867 1 92.94 105 ILE B CA 1
ATOM 2305 C C . ILE B 1 105 ? 6.625 -19.125 -8.508 1 92.94 105 ILE B C 1
ATOM 2307 O O . ILE B 1 105 ? 6.715 -20.344 -8.273 1 92.94 105 ILE B O 1
ATOM 2311 N N . LEU B 1 106 ? 5.738 -18.625 -9.352 1 94.56 106 LEU B N 1
ATOM 2312 C CA . LEU B 1 106 ? 4.824 -19.5 -10.086 1 94.56 106 LEU B CA 1
ATOM 2313 C C . LEU B 1 106 ? 5.59 -20.406 -11.047 1 94.56 106 LEU B C 1
ATOM 2315 O O . LEU B 1 106 ? 5.262 -21.578 -11.188 1 94.56 106 LEU B O 1
ATOM 2319 N N . GLY B 1 107 ? 6.543 -19.75 -11.688 1 92.12 107 GLY B N 1
ATOM 2320 C CA . GLY B 1 107 ? 7.395 -20.547 -12.555 1 92.12 107 GLY B CA 1
ATOM 2321 C C . GLY B 1 107 ? 8.102 -21.688 -11.836 1 92.12 107 GLY B C 1
ATOM 2322 O O . GLY B 1 107 ? 8.109 -22.812 -12.305 1 92.12 107 GLY B O 1
ATOM 2323 N N . ARG B 1 108 ? 8.672 -21.422 -10.695 1 91.69 108 ARG B N 1
ATOM 2324 C CA . ARG B 1 108 ? 9.367 -22.422 -9.891 1 91.69 108 ARG B CA 1
ATOM 2325 C C . ARG B 1 108 ? 8.414 -23.531 -9.445 1 91.69 108 ARG B C 1
ATOM 2327 O O . ARG B 1 108 ? 8.805 -24.688 -9.336 1 91.69 108 ARG B O 1
ATOM 2334 N N . ALA B 1 109 ? 7.176 -23.125 -9.227 1 93.56 109 ALA B N 1
ATOM 2335 C CA . ALA B 1 109 ? 6.168 -24.094 -8.805 1 93.56 109 ALA B CA 1
ATOM 2336 C C . ALA B 1 109 ? 5.688 -24.922 -9.984 1 93.56 109 ALA B C 1
ATOM 2338 O O . ALA B 1 109 ? 4.977 -25.922 -9.797 1 93.56 109 ALA B O 1
ATOM 2339 N N . GLY B 1 110 ? 6.047 -24.516 -11.172 1 93.31 110 GLY B N 1
ATOM 2340 C CA . GLY B 1 110 ? 5.715 -25.297 -12.359 1 93.31 110 GLY B CA 1
ATOM 2341 C C . GLY B 1 110 ? 4.305 -25.031 -12.859 1 93.31 110 GLY B C 1
ATOM 2342 O O . GLY B 1 110 ? 3.842 -25.688 -13.789 1 93.31 110 GLY B O 1
ATOM 2343 N N . VAL B 1 111 ? 3.598 -24.031 -12.344 1 95.56 111 VAL B N 1
ATOM 2344 C CA . VAL B 1 111 ? 2.184 -23.859 -12.656 1 95.56 111 VAL B CA 1
ATOM 2345 C C . VAL B 1 111 ? 2.033 -22.984 -13.898 1 95.56 111 VAL B C 1
ATOM 2347 O O . VAL B 1 111 ? 0.925 -22.797 -14.406 1 95.56 111 VAL B O 1
ATOM 2350 N N . LEU B 1 112 ?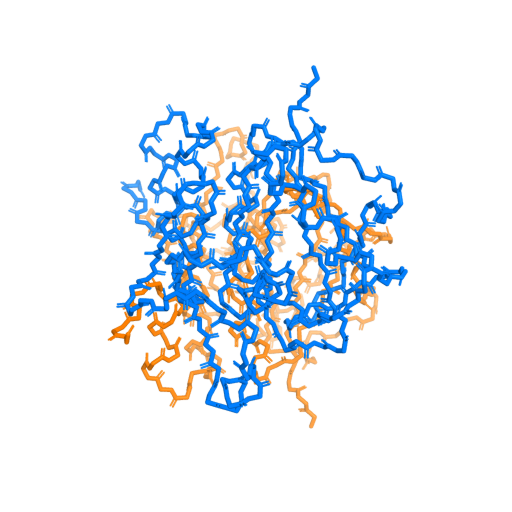 3.18 -22.438 -14.414 1 95.06 112 LEU B N 1
ATOM 2351 C CA . LEU B 1 112 ? 3.133 -21.625 -15.625 1 95.06 112 LEU B CA 1
ATOM 2352 C C . LEU B 1 112 ? 3.379 -22.484 -16.859 1 95.06 112 LEU B C 1
ATOM 2354 O O . LEU B 1 112 ? 3.32 -21.984 -17.984 1 95.06 112 LEU B O 1
ATOM 2358 N N . LEU B 1 113 ? 3.643 -23.781 -16.703 1 92.81 113 LEU B N 1
ATOM 2359 C CA . LEU B 1 113 ? 3.908 -24.656 -17.828 1 92.81 113 LEU B CA 1
ATOM 2360 C C . LEU B 1 113 ? 2.768 -24.609 -18.844 1 92.81 113 LEU B C 1
ATOM 2362 O O . LEU B 1 113 ? 1.603 -24.797 -18.484 1 92.81 113 LEU B O 1
ATOM 2366 N N . ASN B 1 114 ? 3.127 -24.281 -20.094 1 93.06 114 ASN B N 1
ATOM 2367 C CA . ASN B 1 114 ? 2.203 -24.203 -21.219 1 93.06 114 ASN B CA 1
ATOM 2368 C C . ASN B 1 114 ? 1.187 -23.078 -21.031 1 93.06 114 ASN B C 1
ATOM 2370 O O . ASN B 1 114 ? 0.057 -23.172 -21.516 1 93.06 114 ASN B O 1
ATOM 2374 N N . ARG B 1 115 ? 1.51 -22.125 -20.266 1 95.69 115 ARG B N 1
ATOM 2375 C CA . ARG B 1 115 ? 0.639 -20.969 -20.031 1 9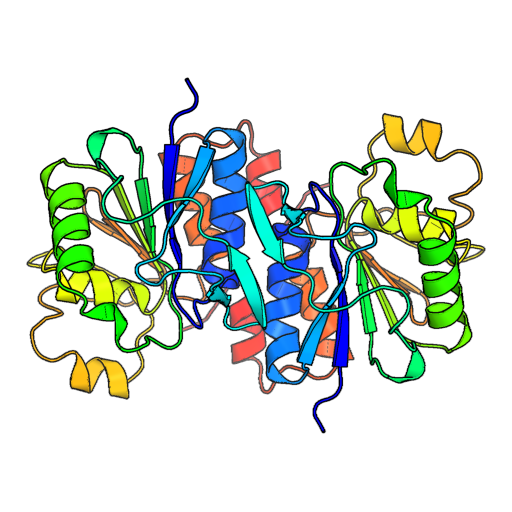5.69 115 ARG B CA 1
ATOM 2376 C C . ARG B 1 115 ? 1.317 -19.672 -20.469 1 95.69 115 ARG B C 1
ATOM 2378 O O . ARG B 1 115 ? 2.537 -19.641 -20.641 1 95.69 115 ARG B O 1
ATOM 2385 N N . GLN B 1 116 ? 0.497 -18.703 -20.734 1 96.94 116 GLN B N 1
ATOM 2386 C CA . GLN B 1 116 ? 0.994 -17.359 -20.984 1 96.94 116 GLN B CA 1
ATOM 2387 C C . GLN B 1 116 ? 1.03 -16.516 -19.719 1 96.94 116 GLN B C 1
ATOM 2389 O O . GLN B 1 116 ? 0.16 -16.656 -18.844 1 96.94 116 GLN B O 1
ATOM 2394 N N . PHE B 1 117 ? 2.039 -15.703 -19.562 1 96.06 117 PHE B N 1
ATOM 2395 C CA . PHE B 1 117 ? 2.143 -14.859 -18.375 1 96.06 117 PHE B CA 1
ATOM 2396 C C . PHE B 1 117 ? 2.92 -13.586 -18.688 1 96.06 117 PHE B C 1
ATOM 2398 O O . PHE B 1 117 ? 3.508 -13.461 -19.766 1 96.06 117 PHE B O 1
ATOM 2405 N N . SER B 1 118 ? 2.812 -12.578 -17.891 1 95.94 118 SER B N 1
ATOM 2406 C CA . SER B 1 118 ? 3.617 -11.359 -17.906 1 95.94 118 SER B CA 1
ATOM 2407 C C . SER B 1 118 ? 4.332 -11.141 -16.578 1 95.94 118 SER B C 1
ATOM 2409 O O . SER B 1 118 ? 3.891 -11.648 -15.539 1 95.94 118 SER B O 1
ATOM 2411 N N . ALA B 1 119 ? 5.473 -10.508 -16.656 1 93.44 119 ALA B N 1
ATOM 2412 C CA . ALA B 1 119 ? 6.266 -10.273 -15.445 1 93.44 119 ALA B CA 1
ATOM 2413 C C . ALA B 1 119 ? 7.301 -9.18 -15.68 1 93.44 119 ALA B C 1
ATOM 2415 O O . ALA B 1 119 ? 7.594 -8.828 -16.828 1 93.44 119 ALA B O 1
ATOM 2416 N N . THR B 1 120 ? 7.633 -8.531 -14.672 1 93.06 120 THR B N 1
ATOM 2417 C CA . THR B 1 120 ? 8.836 -7.699 -14.648 1 93.06 120 THR B CA 1
ATOM 2418 C C . THR B 1 120 ? 10.016 -8.477 -14.078 1 93.06 120 THR B C 1
ATOM 2420 O O . THR B 1 120 ? 10.094 -8.703 -12.867 1 93.06 120 THR B O 1
ATOM 2423 N N . ILE B 1 121 ? 10.898 -8.859 -14.938 1 88.19 121 ILE B N 1
ATOM 2424 C CA . ILE B 1 121 ? 12.031 -9.68 -14.531 1 88.19 121 ILE B CA 1
ATOM 2425 C C . ILE B 1 121 ? 13.336 -9.039 -15.016 1 88.19 121 ILE B C 1
ATOM 2427 O O . ILE B 1 121 ? 13.438 -8.633 -16.172 1 88.19 121 ILE B O 1
ATOM 2431 N N . SER B 1 122 ? 14.195 -8.945 -14.07 1 83.69 122 SER B N 1
ATOM 2432 C CA . SER B 1 122 ? 15.492 -8.414 -14.469 1 83.69 122 SER B CA 1
ATOM 2433 C C . SER B 1 122 ? 16.219 -9.375 -15.406 1 83.69 122 SER B C 1
ATOM 2435 O O . SER B 1 122 ? 15.906 -10.562 -15.445 1 83.69 122 SER B O 1
ATOM 2437 N N . GLU B 1 123 ? 17.141 -8.789 -16.109 1 81.75 123 GLU B N 1
ATOM 2438 C CA . GLU B 1 123 ? 17.953 -9.625 -16.984 1 81.75 123 GLU B CA 1
ATOM 2439 C C . GLU B 1 123 ? 18.672 -10.711 -16.203 1 81.75 123 GLU B C 1
ATOM 2441 O O . GLU B 1 123 ? 18.75 -11.859 -16.641 1 81.75 123 GLU B O 1
ATOM 2446 N N . GLU B 1 124 ? 19.156 -10.305 -15.094 1 79.62 124 GLU B N 1
ATOM 2447 C CA . GLU B 1 124 ? 19.859 -11.242 -14.234 1 79.62 124 GLU B CA 1
ATOM 2448 C C . GLU B 1 124 ? 18.953 -12.383 -13.789 1 79.62 124 GLU B C 1
ATOM 2450 O O . GLU B 1 124 ? 19.359 -13.555 -13.812 1 79.62 124 GLU B O 1
ATOM 2455 N N . GLU B 1 125 ? 17.781 -12.031 -13.445 1 78.62 125 GLU B N 1
ATOM 2456 C CA . GLU B 1 125 ? 16.812 -13.039 -13.008 1 78.62 125 GLU B CA 1
ATOM 2457 C C . GLU B 1 125 ? 16.391 -13.922 -14.172 1 78.62 125 GLU B C 1
ATOM 2459 O O . GLU B 1 125 ? 16.172 -15.125 -13.992 1 78.62 125 GLU B O 1
ATOM 2464 N N . MET B 1 126 ? 16.266 -13.352 -15.258 1 77.12 126 MET B N 1
ATOM 2465 C CA . MET B 1 126 ? 15.891 -14.117 -16.438 1 77.12 126 MET B CA 1
ATOM 2466 C C . MET B 1 126 ? 16.969 -15.141 -16.797 1 77.12 126 MET B C 1
ATOM 2468 O O . MET B 1 126 ? 16.656 -16.281 -17.141 1 77.12 126 MET B O 1
ATOM 2472 N N . ASP B 1 127 ? 18.141 -14.617 -16.672 1 75.94 127 ASP B N 1
ATOM 2473 C CA . ASP B 1 127 ? 19.25 -15.5 -16.984 1 75.94 127 ASP B CA 1
ATOM 2474 C C . ASP B 1 127 ? 19.312 -16.672 -16.016 1 75.94 127 ASP B C 1
ATOM 2476 O O . ASP B 1 127 ? 19.656 -17.797 -16.422 1 75.94 127 ASP B O 1
ATOM 2480 N N . LYS B 1 128 ? 18.953 -16.406 -14.844 1 73.62 128 LYS B N 1
ATOM 2481 C CA . LYS B 1 128 ? 19.016 -17.422 -13.797 1 73.62 128 LYS B CA 1
ATOM 2482 C C . LYS B 1 128 ? 17.781 -18.312 -13.828 1 73.62 128 LYS B C 1
ATOM 2484 O O . LYS B 1 128 ? 17.766 -19.391 -13.219 1 73.62 128 LYS B O 1
ATOM 2489 N N . SER B 1 129 ? 16.734 -17.734 -14.234 1 67.44 129 SER B N 1
ATOM 2490 C CA . SER B 1 129 ? 15.461 -18.422 -14.148 1 67.44 129 SER B CA 1
ATOM 2491 C C . SER B 1 129 ? 15.406 -19.609 -15.109 1 67.44 129 SER B C 1
ATOM 2493 O O . SER B 1 129 ? 14.641 -20.547 -14.898 1 67.44 129 SER B O 1
ATOM 2495 N N . GLY B 1 130 ? 16.625 -19.734 -15.766 1 58.75 130 GLY B N 1
ATOM 2496 C CA . GLY B 1 130 ? 16.797 -20.906 -16.609 1 58.75 130 GLY B CA 1
ATOM 2497 C C . GLY B 1 130 ? 15.484 -21.422 -17.172 1 58.75 130 GLY B C 1
ATOM 2498 O O . GLY B 1 130 ? 14.625 -20.641 -17.562 1 58.75 130 GLY B O 1
ATOM 2499 N N . SER B 1 131 ? 15.172 -22.828 -17.016 1 59.03 131 SER B N 1
ATOM 2500 C CA . SER B 1 131 ? 14.188 -23.766 -17.547 1 59.03 131 SER B CA 1
ATOM 2501 C C . SER B 1 131 ? 12.883 -23.688 -16.766 1 59.03 131 SER B C 1
ATOM 2503 O O . SER B 1 131 ? 11.859 -24.219 -17.188 1 59.03 131 SER B O 1
ATOM 2505 N N . PHE B 1 132 ? 12.836 -22.938 -15.57 1 62.22 132 PHE B N 1
ATOM 2506 C CA . PHE B 1 132 ? 11.625 -23.141 -14.781 1 62.22 132 PHE B CA 1
ATOM 2507 C C . PHE B 1 132 ? 10.547 -22.141 -15.188 1 62.22 132 PHE B C 1
ATOM 2509 O O . PHE B 1 132 ? 9.398 -22.266 -14.758 1 62.22 132 PHE B O 1
ATOM 2516 N N . MET B 1 133 ? 10.984 -21.25 -15.992 1 66.69 133 MET B N 1
ATOM 2517 C CA . MET B 1 133 ? 9.953 -20.438 -16.625 1 66.69 133 MET B CA 1
ATOM 2518 C C . MET B 1 133 ? 9.484 -21.062 -17.938 1 66.69 133 MET B C 1
ATOM 2520 O O . MET B 1 133 ? 9.891 -20.625 -19.016 1 66.69 133 MET B O 1
ATOM 2524 N N . ASN B 1 134 ? 8.742 -22.156 -17.781 1 78.5 134 ASN B N 1
ATOM 2525 C CA . ASN B 1 134 ? 8.344 -23.016 -18.891 1 78.5 134 ASN B CA 1
ATOM 2526 C C . ASN B 1 134 ? 7.098 -22.484 -19.594 1 78.5 134 ASN B C 1
ATOM 2528 O O . ASN B 1 134 ? 6.496 -23.172 -20.422 1 78.5 134 ASN B O 1
ATOM 2532 N N . GLY B 1 135 ? 6.637 -21.359 -19.203 1 89.88 135 GLY B N 1
ATOM 2533 C CA . GLY B 1 135 ? 5.52 -20.719 -19.875 1 89.88 135 GLY B CA 1
ATOM 2534 C C . GLY B 1 135 ? 5.953 -19.75 -20.953 1 89.88 135 GLY B C 1
ATOM 2535 O O . GLY B 1 135 ? 7.133 -19.688 -21.312 1 89.88 135 GLY B O 1
ATOM 2536 N N . LYS B 1 136 ? 5.027 -19.109 -21.641 1 93.81 136 LYS B N 1
ATOM 2537 C CA . LYS B 1 136 ? 5.27 -18.094 -22.641 1 93.81 136 LYS B CA 1
ATOM 2538 C C . LYS B 1 136 ? 5.09 -16.688 -22.062 1 93.81 136 LYS B C 1
ATOM 2540 O O . LYS B 1 136 ? 3.963 -16.266 -21.797 1 93.81 136 LYS B O 1
ATOM 2545 N N . MET B 1 137 ? 6.156 -16 -21.906 1 93.69 137 MET B N 1
ATOM 2546 C CA . MET B 1 137 ? 6.09 -14.641 -21.391 1 93.69 137 MET B CA 1
ATOM 2547 C C . MET B 1 137 ? 5.652 -13.672 -22.484 1 93.69 137 MET B C 1
ATOM 2549 O O . MET B 1 137 ? 6.23 -13.648 -23.578 1 93.69 137 MET B O 1
ATOM 2553 N N . LEU B 1 138 ? 4.633 -12.906 -22.219 1 95.31 138 LEU B N 1
ATOM 2554 C CA . LEU B 1 138 ? 4.152 -11.891 -23.156 1 95.31 138 LEU B CA 1
ATOM 2555 C C . LEU B 1 138 ? 4.539 -10.492 -22.672 1 95.31 138 LEU B C 1
ATOM 2557 O O . LEU B 1 138 ? 4.566 -10.234 -21.469 1 95.31 138 LEU B O 1
ATOM 2561 N N . ASN B 1 139 ? 4.809 -9.602 -23.625 1 94.25 139 ASN B N 1
ATOM 2562 C CA . ASN B 1 139 ? 5.09 -8.203 -23.312 1 94.25 139 ASN B CA 1
ATOM 2563 C C . ASN B 1 139 ? 3.809 -7.387 -23.188 1 94.25 139 ASN B C 1
ATOM 2565 O O . ASN B 1 139 ? 3.545 -6.512 -24 1 94.25 139 ASN B O 1
ATOM 2569 N N . LYS B 1 140 ? 3.018 -7.723 -22.203 1 96.06 140 LYS B N 1
ATOM 2570 C CA . LYS B 1 140 ? 1.768 -7.059 -21.844 1 96.06 140 LYS B CA 1
ATOM 2571 C C . LYS B 1 140 ? 1.758 -6.652 -20.375 1 96.06 140 LYS B C 1
ATOM 2573 O O . LYS B 1 140 ? 2.445 -7.258 -19.562 1 96.06 140 LYS B O 1
ATOM 2578 N N . SER B 1 141 ? 1.048 -5.582 -20.094 1 96.81 141 SER B N 1
ATOM 2579 C CA . SER B 1 141 ? 0.972 -5.109 -18.719 1 96.81 141 SER B CA 1
ATOM 2580 C C . SER B 1 141 ? 0.408 -6.188 -17.797 1 96.81 141 SER B C 1
ATOM 2582 O O . SER B 1 141 ? 0.817 -6.297 -16.641 1 96.81 141 SER B O 1
ATOM 2584 N N . PHE B 1 142 ? -0.532 -6.934 -18.312 1 97.44 142 PHE B N 1
ATOM 2585 C CA . PHE B 1 142 ? -1.092 -8.055 -17.562 1 97.44 142 PHE B CA 1
ATOM 2586 C C . PHE B 1 142 ? -1.54 -9.164 -18.5 1 97.44 142 PHE B C 1
ATOM 2588 O O . PHE B 1 142 ? -1.81 -8.922 -19.688 1 97.44 142 PHE B O 1
ATOM 2595 N N . VAL B 1 143 ? -1.529 -10.375 -18.062 1 98.06 143 VAL B N 1
ATOM 2596 C CA . VAL B 1 143 ? -1.974 -11.562 -18.781 1 98.06 143 VAL B CA 1
ATOM 2597 C C . VAL B 1 143 ? -2.826 -12.438 -17.875 1 98.06 143 VAL B C 1
ATOM 2599 O O . VAL B 1 143 ? -2.451 -12.703 -16.734 1 98.06 143 VAL B O 1
ATOM 2602 N N . GLU B 1 144 ? -3.992 -12.758 -18.297 1 98.06 144 GLU B N 1
ATOM 2603 C CA . GLU B 1 144 ? -4.832 -13.75 -17.625 1 98.06 144 GLU B CA 1
ATOM 2604 C C . GLU B 1 144 ? -4.938 -15.031 -18.438 1 98.06 144 GLU B C 1
ATOM 2606 O O . GLU B 1 144 ? -5.348 -15.008 -19.594 1 98.06 144 GLU B O 1
ATOM 2611 N N . ASP B 1 145 ? -4.434 -16.078 -17.906 1 97.75 145 ASP B N 1
ATOM 2612 C CA . ASP B 1 145 ? -4.531 -17.406 -18.516 1 97.75 145 ASP B CA 1
ATOM 2613 C C . ASP B 1 145 ? -5.203 -18.391 -17.578 1 97.75 145 ASP B C 1
ATOM 2615 O O . ASP B 1 145 ? -4.594 -18.844 -16.609 1 97.75 145 ASP B O 1
ATOM 2619 N N . ARG B 1 146 ? -6.535 -18.688 -17.859 1 93.25 146 ARG B N 1
ATOM 2620 C CA . ARG B 1 146 ? -7.375 -19.469 -16.953 1 93.25 146 ARG B CA 1
ATOM 2621 C C . ARG B 1 146 ? -7.477 -18.797 -15.594 1 93.25 146 ARG B C 1
ATOM 2623 O O . ARG B 1 146 ? -7.918 -17.656 -15.492 1 93.25 146 ARG B O 1
ATOM 2630 N N . ARG B 1 147 ? -7.004 -19.438 -14.523 1 96.62 147 ARG B N 1
ATOM 2631 C CA . ARG B 1 147 ? -7.227 -18.906 -13.18 1 96.62 147 ARG B CA 1
ATOM 2632 C C . ARG B 1 147 ? -5.969 -18.219 -12.648 1 96.62 147 ARG B C 1
ATOM 2634 O O . ARG B 1 147 ? -5.875 -17.922 -11.453 1 96.62 147 ARG B O 1
ATOM 2641 N N . ILE B 1 148 ? -5.023 -17.906 -13.586 1 98.31 148 ILE B N 1
ATOM 2642 C CA . ILE B 1 148 ? -3.785 -17.25 -13.18 1 98.31 148 ILE B CA 1
ATOM 2643 C C . ILE B 1 148 ? -3.705 -15.859 -13.812 1 98.31 148 ILE B C 1
ATOM 2645 O O . ILE B 1 148 ? -3.801 -15.727 -15.039 1 98.31 148 ILE B O 1
ATOM 2649 N N . LEU B 1 149 ? -3.645 -14.859 -13.039 1 98.81 149 LEU B N 1
ATOM 2650 C CA . LEU B 1 149 ? -3.41 -13.477 -13.453 1 98.81 149 LEU B CA 1
ATOM 2651 C C . LEU B 1 149 ? -1.986 -13.047 -13.125 1 98.81 149 LEU B C 1
ATOM 2653 O O . LEU B 1 149 ? -1.542 -13.18 -11.977 1 98.81 149 LEU B O 1
ATOM 2657 N N . THR B 1 150 ? -1.225 -12.656 -14.062 1 97.94 150 THR B N 1
ATOM 2658 C CA . THR B 1 150 ? 0.108 -12.102 -13.844 1 97.94 150 THR B CA 1
ATOM 2659 C C . THR B 1 150 ? 0.2 -10.68 -14.391 1 97.94 150 THR B C 1
ATOM 2661 O O . THR B 1 150 ? -0.538 -10.312 -15.312 1 97.94 150 THR B O 1
ATOM 2664 N N . ALA B 1 151 ? 0.999 -9.844 -13.812 1 97.75 151 ALA B N 1
ATOM 2665 C CA . ALA B 1 151 ? 1.134 -8.461 -14.242 1 97.75 151 ALA B CA 1
ATOM 2666 C C . ALA B 1 151 ? 2.562 -7.961 -14.047 1 97.75 151 ALA B C 1
ATOM 2668 O O . ALA B 1 151 ? 3.299 -8.477 -13.211 1 97.75 151 ALA B O 1
ATOM 2669 N N . LYS B 1 152 ? 2.895 -7.027 -14.906 1 96.31 152 LYS B N 1
ATOM 2670 C CA . LYS B 1 152 ? 4.133 -6.289 -14.68 1 96.31 152 LYS B CA 1
ATOM 2671 C C . LYS B 1 152 ? 4.012 -5.367 -13.469 1 96.31 152 LYS B C 1
ATOM 2673 O O . LYS B 1 152 ? 2.91 -4.938 -13.117 1 96.31 152 LYS B O 1
ATOM 2678 N N . SER B 1 153 ? 5.145 -5.031 -12.93 1 96.25 153 SER B N 1
ATOM 2679 C CA . SER B 1 153 ? 5.176 -4.277 -11.68 1 96.25 153 SER B CA 1
ATOM 2680 C C . SER B 1 153 ? 4.469 -2.936 -11.82 1 96.25 153 SER B C 1
ATOM 2682 O O . SER B 1 153 ? 3.719 -2.525 -10.93 1 96.25 153 SER B O 1
ATOM 2684 N N . HIS B 1 154 ? 4.621 -2.25 -12.93 1 95.5 154 HIS B N 1
ATOM 2685 C CA . HIS B 1 154 ? 4.062 -0.913 -13.086 1 95.5 154 HIS B CA 1
ATOM 2686 C C . HIS B 1 154 ? 2.541 -0.963 -13.188 1 95.5 154 HIS B C 1
ATOM 2688 O O . HIS B 1 154 ? 1.872 0.067 -13.078 1 95.5 154 HIS B O 1
ATOM 2694 N N . ALA B 1 155 ? 2.008 -2.121 -13.438 1 97.06 155 ALA B N 1
ATOM 2695 C CA . ALA B 1 155 ? 0.571 -2.281 -13.641 1 97.06 155 ALA B CA 1
ATOM 2696 C C . ALA B 1 155 ? -0.139 -2.596 -12.328 1 97.06 155 ALA B C 1
ATOM 2698 O O . ALA B 1 155 ? -1.188 -3.242 -12.32 1 97.06 155 ALA B O 1
ATOM 2699 N N . TYR B 1 156 ? 0.393 -2.121 -11.18 1 97.31 156 TYR B N 1
ATOM 2700 C CA . TYR B 1 156 ? -0.099 -2.51 -9.859 1 97.31 156 TYR B CA 1
ATOM 2701 C C . TYR B 1 156 ? -1.501 -1.963 -9.625 1 97.31 156 TYR B C 1
ATOM 2703 O O . TYR B 1 156 ? -2.299 -2.574 -8.906 1 97.31 156 TYR B O 1
ATOM 2711 N N . ILE B 1 157 ? -1.858 -0.825 -10.25 1 96.62 157 ILE B N 1
ATOM 2712 C CA . ILE B 1 157 ? -3.219 -0.312 -10.125 1 96.62 157 ILE B CA 1
ATOM 2713 C C . ILE B 1 157 ? -4.176 -1.203 -10.914 1 96.62 157 ILE B C 1
ATOM 2715 O O . ILE B 1 157 ? -5.172 -1.691 -10.367 1 96.62 157 ILE B O 1
ATOM 2719 N N . ASP B 1 158 ? -3.854 -1.459 -12.227 1 96.31 158 ASP B N 1
ATOM 2720 C CA . ASP B 1 158 ? -4.68 -2.314 -13.07 1 96.31 158 ASP B CA 1
ATOM 2721 C C . ASP B 1 158 ? -4.805 -3.717 -12.477 1 96.31 158 ASP B C 1
ATOM 2723 O O . ASP B 1 158 ? -5.871 -4.336 -12.555 1 96.31 158 ASP B O 1
ATOM 2727 N N . PHE B 1 159 ? -3.705 -4.184 -11.945 1 98.31 159 PHE B N 1
ATOM 2728 C CA . PHE B 1 159 ? -3.701 -5.477 -11.273 1 98.31 159 PHE B CA 1
ATOM 2729 C C . PHE B 1 159 ? -4.805 -5.547 -10.227 1 98.31 159 PHE B C 1
ATOM 2731 O O . PHE B 1 159 ? -5.598 -6.488 -10.211 1 98.31 159 PHE B O 1
ATOM 2738 N N . GLY B 1 160 ? -4.906 -4.543 -9.367 1 98.25 160 GLY B N 1
ATOM 2739 C CA . GLY B 1 160 ? -5.957 -4.473 -8.367 1 98.25 160 GLY B CA 1
ATOM 2740 C C . GLY B 1 160 ? -7.344 -4.348 -8.961 1 98.25 160 GLY B C 1
ATOM 2741 O O . GLY B 1 160 ? -8.289 -4.992 -8.492 1 98.25 160 GLY B O 1
ATOM 2742 N N . LEU B 1 161 ? -7.457 -3.512 -9.969 1 97.25 161 LEU B N 1
ATOM 2743 C CA . LEU B 1 161 ? -8.758 -3.264 -10.578 1 97.25 161 LEU B CA 1
ATOM 2744 C C . LEU B 1 161 ? -9.297 -4.523 -11.242 1 97.25 161 LEU B C 1
ATOM 2746 O O . LEU B 1 161 ? -10.484 -4.844 -11.117 1 97.25 161 LEU B O 1
ATOM 2750 N N . ILE B 1 162 ? -8.453 -5.266 -11.922 1 97.88 162 ILE B N 1
ATOM 2751 C CA . ILE B 1 162 ? -8.852 -6.496 -12.594 1 97.88 162 ILE B CA 1
ATOM 2752 C C . ILE B 1 162 ? -9.297 -7.531 -11.562 1 97.88 162 ILE B C 1
ATOM 2754 O O . ILE B 1 162 ? -10.352 -8.148 -11.711 1 97.88 162 ILE B O 1
ATOM 2758 N N . ILE B 1 163 ? -8.516 -7.676 -10.5 1 98.62 163 ILE B N 1
ATOM 2759 C CA . ILE B 1 163 ? -8.844 -8.633 -9.445 1 98.62 163 ILE B CA 1
ATOM 2760 C C . ILE B 1 163 ? -10.18 -8.242 -8.805 1 98.62 163 ILE B C 1
ATOM 2762 O O . ILE B 1 163 ? -11.039 -9.102 -8.578 1 98.62 163 ILE B O 1
ATOM 2766 N N . GLY B 1 164 ? -10.328 -6.914 -8.477 1 98.19 164 GLY B N 1
ATOM 2767 C CA . GLY B 1 164 ? -11.586 -6.445 -7.918 1 98.19 164 GLY B CA 1
ATOM 2768 C C . GLY B 1 164 ? -12.781 -6.766 -8.789 1 98.19 164 GLY B C 1
ATOM 2769 O O . GLY B 1 164 ? -13.852 -7.121 -8.281 1 98.19 164 GLY B O 1
ATOM 2770 N N . GLU B 1 165 ? -12.57 -6.582 -10.07 1 97.19 165 GLU B N 1
ATOM 2771 C CA . GLU B 1 165 ? -13.633 -6.906 -11.016 1 97.19 165 GLU B CA 1
ATOM 2772 C C . GLU B 1 165 ? -13.945 -8.398 -11.008 1 97.19 165 GLU B C 1
ATOM 2774 O O . GLU B 1 165 ? -15.109 -8.789 -10.922 1 97.19 165 GLU B O 1
ATOM 2779 N N . ARG B 1 166 ? -12.938 -9.219 -11.078 1 97.25 166 ARG B N 1
ATOM 2780 C CA . ARG B 1 166 ? -13.109 -10.664 -11.133 1 97.25 166 ARG B CA 1
ATOM 2781 C C . ARG B 1 166 ? -13.797 -11.18 -9.867 1 97.25 166 ARG B C 1
ATOM 2783 O O . ARG B 1 166 ? -14.586 -12.125 -9.93 1 97.25 166 ARG B O 1
ATOM 2790 N N . LEU B 1 167 ? -13.5 -10.539 -8.758 1 97.75 167 LEU B N 1
ATOM 2791 C CA . LEU B 1 167 ? -14.031 -11.016 -7.484 1 97.75 167 LEU B CA 1
ATOM 2792 C C . LEU B 1 167 ? -15.219 -10.172 -7.039 1 97.75 167 LEU B C 1
ATOM 2794 O O . LEU B 1 167 ? -15.656 -10.258 -5.891 1 97.75 167 LEU B O 1
ATOM 2798 N N . GLN B 1 168 ? -15.703 -9.273 -7.922 1 96.69 168 GLN B N 1
ATOM 2799 C CA . GLN B 1 168 ? -16.938 -8.516 -7.738 1 96.69 168 GLN B CA 1
ATOM 2800 C C . GLN B 1 168 ? -16.859 -7.645 -6.488 1 96.69 168 GLN B C 1
ATOM 2802 O O . GLN B 1 168 ? -17.781 -7.648 -5.668 1 96.69 168 GLN B O 1
ATOM 2807 N N . CYS B 1 169 ? -15.828 -6.855 -6.434 1 97.19 169 CYS B N 1
ATOM 2808 C CA . CYS B 1 169 ? -15.594 -6.062 -5.23 1 97.19 169 CYS B CA 1
ATOM 2809 C C . CYS B 1 169 ? -16.109 -4.641 -5.406 1 97.19 169 CYS B C 1
ATOM 2811 O O . CYS B 1 169 ? -16.062 -3.838 -4.473 1 97.19 169 CYS B O 1
ATOM 2813 N N . PHE B 1 170 ? -16.609 -4.234 -6.57 1 95.75 170 PHE B N 1
ATOM 2814 C CA . PHE B 1 170 ? -17.047 -2.865 -6.801 1 95.75 170 PHE B CA 1
ATOM 2815 C C . PHE B 1 170 ? -18.578 -2.764 -6.715 1 95.75 170 PHE B C 1
ATOM 2817 O O . PHE B 1 170 ? -19.281 -3.574 -7.309 1 95.75 170 PHE B O 1
ATOM 2824 N N . SER B 1 171 ? -19.016 -1.78 -5.957 1 92.81 171 SER B N 1
ATOM 2825 C CA . SER B 1 171 ? -20.438 -1.512 -5.871 1 92.81 171 SER B CA 1
ATOM 2826 C C . SER B 1 171 ? -20.891 -0.544 -6.965 1 92.81 171 SER B C 1
ATOM 2828 O O . SER B 1 171 ? -22.078 -0.392 -7.215 1 92.81 171 SER B O 1
ATOM 2830 N N . GLY B 1 172 ? -19.969 0.169 -7.578 1 90.69 172 GLY B N 1
ATOM 2831 C CA . GLY B 1 172 ? -20.25 1.134 -8.625 1 90.69 172 GLY B CA 1
ATOM 2832 C C . GLY B 1 172 ? -19 1.721 -9.25 1 90.69 172 GLY B C 1
ATOM 2833 O O . GLY B 1 172 ? -17.875 1.38 -8.852 1 90.69 172 GLY B O 1
ATOM 2834 N N . LEU B 1 173 ? -19.188 2.561 -10.172 1 90.31 173 LEU B N 1
ATOM 2835 C CA . LEU B 1 173 ? -18.109 3.15 -10.945 1 90.31 173 LEU B CA 1
ATOM 2836 C C . LEU B 1 173 ? -17.281 4.094 -10.078 1 90.31 173 LEU B C 1
ATOM 2838 O O . LEU B 1 173 ? -16.062 4.238 -10.297 1 90.31 173 LEU B O 1
ATOM 2842 N N . ASP B 1 174 ? -17.922 4.641 -9.062 1 90.31 174 ASP B N 1
ATOM 2843 C CA . ASP B 1 174 ? -17.219 5.59 -8.203 1 90.31 174 ASP B CA 1
ATOM 2844 C C . ASP B 1 174 ? -16.078 4.906 -7.445 1 90.31 174 ASP B C 1
ATOM 2846 O O . ASP B 1 174 ? -14.992 5.469 -7.316 1 90.31 174 ASP B O 1
ATOM 2850 N N . GLU B 1 175 ? -16.312 3.75 -7.012 1 91.81 175 GLU B N 1
ATOM 2851 C CA . GLU B 1 175 ? -15.297 2.99 -6.297 1 91.81 175 GLU B CA 1
ATOM 2852 C C . GLU B 1 175 ? -14.156 2.598 -7.227 1 91.81 175 GLU B C 1
ATOM 2854 O O . GLU B 1 175 ? -12.984 2.695 -6.852 1 91.81 175 GLU B O 1
ATOM 2859 N N . TYR B 1 176 ? -14.57 2.197 -8.414 1 92.88 176 TYR B N 1
ATOM 2860 C CA . TYR B 1 176 ? -13.578 1.86 -9.43 1 92.88 176 TYR B CA 1
ATOM 2861 C C . TYR B 1 176 ? -12.695 3.061 -9.75 1 92.88 176 TYR B C 1
ATOM 2863 O O . TYR B 1 176 ? -11.469 2.953 -9.75 1 92.88 176 TYR B O 1
ATOM 2871 N N . ASN B 1 177 ? -13.305 4.172 -9.914 1 92.19 177 ASN B N 1
ATOM 2872 C CA . ASN B 1 177 ? -12.586 5.391 -10.273 1 92.19 177 ASN B CA 1
ATOM 2873 C C . ASN B 1 177 ? -11.719 5.895 -9.125 1 92.19 177 ASN B C 1
ATOM 2875 O O . ASN B 1 177 ? -10.656 6.473 -9.352 1 92.19 177 ASN B O 1
ATOM 2879 N N . PHE B 1 178 ? -12.148 5.66 -7.949 1 92.06 178 PHE B N 1
ATOM 2880 C CA . PHE B 1 178 ? -11.344 5.996 -6.781 1 92.06 178 PHE B CA 1
ATOM 2881 C C . PHE B 1 178 ? -9.961 5.355 -6.871 1 92.06 178 PHE B C 1
ATOM 2883 O O . PHE B 1 178 ? -8.945 6.039 -6.77 1 92.06 178 PHE B O 1
ATOM 2890 N N . TYR B 1 179 ? -9.938 4.102 -7.148 1 94.38 179 TYR B N 1
ATOM 2891 C CA . TYR B 1 179 ? -8.68 3.359 -7.113 1 94.38 179 TYR B CA 1
ATOM 2892 C C . TYR B 1 179 ? -7.855 3.625 -8.367 1 94.38 179 TYR B C 1
ATOM 2894 O O . TYR B 1 179 ? -6.629 3.48 -8.352 1 94.38 179 TYR B O 1
ATOM 2902 N N . LYS B 1 180 ? -8.531 4.07 -9.398 1 89.56 180 LYS B N 1
ATOM 2903 C CA . LYS B 1 180 ? -7.812 4.465 -10.609 1 89.56 180 LYS B CA 1
ATOM 2904 C C . LYS B 1 180 ? -7.109 5.805 -10.414 1 89.56 180 LYS B C 1
ATOM 2906 O O . LYS B 1 180 ? -6.23 6.164 -11.195 1 89.56 180 LYS B O 1
ATOM 2911 N N . GLY B 1 181 ? -7.398 6.477 -9.32 1 87 181 GLY B N 1
ATOM 2912 C CA . GLY B 1 181 ? -6.805 7.773 -9.031 1 87 181 GLY B CA 1
ATOM 2913 C C . GLY B 1 181 ? -7.441 8.906 -9.812 1 87 181 GLY B C 1
ATOM 2914 O O . GLY B 1 181 ? -6.824 9.961 -10 1 87 181 GLY B O 1
ATOM 2915 N N . THR B 1 182 ? -8.523 8.82 -10.531 1 71.56 182 THR B N 1
ATOM 2916 C CA . THR B 1 182 ? -9.125 9.82 -11.406 1 71.56 182 THR B CA 1
ATOM 2917 C C . THR B 1 182 ? -10.422 10.359 -10.805 1 71.56 182 THR B C 1
ATOM 2919 O O . THR B 1 182 ? -11.188 11.039 -11.484 1 71.56 182 THR B O 1
ATOM 2922 N N . SER B 1 183 ? -10.703 10.328 -9.477 1 58.69 183 SER B N 1
ATOM 2923 C CA . SER B 1 183 ? -12.062 10.602 -9.023 1 58.69 183 SER B CA 1
ATOM 2924 C C . SER B 1 183 ? -12.539 11.969 -9.523 1 58.69 183 SER B C 1
ATOM 2926 O O . SER B 1 183 ? -11.734 12.891 -9.68 1 58.69 183 SER B O 1
ATOM 2928 N N . SER B 1 184 ? -13.719 11.914 -10.242 1 44.81 184 SER B N 1
ATOM 2929 C CA . SER B 1 184 ? -14.594 12.977 -10.727 1 44.81 184 SER B CA 1
ATOM 2930 C C . SER B 1 184 ? -15.023 13.898 -9.594 1 44.81 184 SER B C 1
ATOM 2932 O O . SER B 1 184 ? -15.82 14.82 -9.805 1 44.81 184 SER B O 1
ATOM 2934 N N . PHE B 1 185 ? -14.891 13.594 -8.273 1 40.12 185 PHE B N 1
ATOM 2935 C CA . PHE B 1 185 ? -15.602 14.539 -7.414 1 40.12 185 PHE B CA 1
ATOM 2936 C C . PHE B 1 185 ? -14.633 15.578 -6.855 1 40.12 185 PHE B C 1
ATOM 2938 O O . PHE B 1 185 ? -13.461 15.289 -6.621 1 40.12 185 PHE B O 1
#

Foldseek 3Di:
DQAAEEEEAAAQFACLLCVLLVVLCVLGHHYFYEYQDQDWHAYNVGDTHHGDDYLVPDDLVSHQEYEYTDGPDDPCLQPPSLLVVLVNNVVVQHAYEYEACSVLSVLNSLSQAQHEWEHNDDPVRVVVSPCSNNHHYDPDQWDDTRRYIYGYRVCSLVSSLVSSVVVVSDPDVQVSCVSVVNHPD/DQAAEEEEAAAQFACLLCVLLVVLCVLGHHYFYEYADQDWHAYNVGDTHHGDDYLVPDDLVSHQEYEYTDGPDDPCLQPPSLLVVLVNNVVVQHAYEYEACSVLSVLNSLSQAQHEWEHNDDPVRVVVSPCSNNHHYDPDQWDDTRRYIYGYRVCSLVSSLVSSVVVVSDPDVQVSCVSVVNHPD

Sequence (370 aa):
MKKRVLVYLYPLFREVEITTTLSILSKRYEVLPFSILPGTVTSECGLQVQPLLKLKNINPRDYEMLVIPGGKQAFVQNHPRLLHLIQLFDKEGIRIAAIGNGALILGRAGVLLNRQFSATISEEEMDKSGSFMNGKMLNKSFVEDRRILTAKSHAYIDFGLIIGERLQCFSGLDEYNFYKGTSSFMKKRVLVYLYPLFREVEITTTLSILSKRYEVLPFSILPGTVTSECGLQVQPLLKLKNINPRDYEMLVIPGGKQAFVQNHPRLLHLIQLFDKEGIRIAAIGNGALILGRAGVLLNRQFSATISEEEMDKSGSFMNGKMLNKSFVEDRRILTAKSHAYIDFGLIIGERLQCFSGLDEYNFYKGTSSF

pLDDT: mean 91.59, std 11.08, range [39.97, 98.88]

Solvent-accessible surface area (backbone atoms only — not comparable to full-atom values): 18731 Å² total; per-residue (Å²): 128,74,52,26,32,36,32,57,49,50,58,26,24,34,57,56,46,39,37,51,28,42,49,39,40,36,74,62,27,47,53,44,36,23,26,90,63,83,67,68,31,40,29,59,41,53,53,31,34,47,51,77,41,55,67,90,76,64,56,57,87,68,33,64,32,40,38,32,44,19,43,64,78,48,88,65,64,68,38,64,69,59,31,49,50,52,41,49,25,54,73,70,66,32,32,36,35,24,26,10,44,21,38,54,39,42,14,66,37,52,73,30,56,87,31,55,33,14,52,42,66,52,69,68,52,53,65,66,45,57,76,42,58,50,33,47,79,45,101,43,59,56,28,73,43,89,54,36,37,21,14,18,49,37,27,20,51,59,51,19,50,51,50,24,58,76,68,64,45,61,92,46,67,66,58,52,32,29,69,71,43,60,52,91,119,130,72,50,28,32,37,31,58,50,49,57,26,23,35,56,59,46,39,36,52,28,42,49,41,41,35,74,63,26,47,54,43,36,24,26,90,61,82,66,67,32,38,29,57,41,54,54,30,34,48,51,77,41,54,69,89,77,65,57,59,87,68,34,65,30,42,39,32,43,20,44,63,78,48,88,65,62,67,38,64,71,59,32,49,51,53,40,48,26,54,73,71,66,34,31,35,35,24,27,11,44,20,38,55,41,41,14,66,37,51,74,30,54,87,30,56,33,14,52,43,66,52,69,69,51,53,65,66,43,58,78,41,58,52,34,46,77,45,100,41,58,56,27,74,45,88,55,37,38,22,14,18,48,36,28,20,53,58,51,19,52,53,50,24,58,76,69,64,45,61,94,45,66,66,60,52,32,28,68,69,44,61,53,89,118

InterPro domains:
  IPR002818 DJ-1/PfpI [PF01965] (3-162)
  IPR029062 Class I glutamine amidotransferase-like [G3DSA:3.40.50.880] (1-180)
  IPR029062 Class I glutamine amidotransferase-like [SSF52317] (3-167)
  IPR052158 Isonitrile Hydratase and Quaternary Amine Regulator [PTHR43130] (3-160)

Nearest PDB structures (foldseek):
  2fex-assembly2_C-2  TM=8.402E-01  e=6.731E-14  Agrobacterium fabrum str. C58
  3p9p-assembly1_C  TM=7.670E-01  e=7.616E-07  Escherichia coli K-12
  1cf9-assembly1_D  TM=7.340E-01  e=4.991E-07  Escherichia coli
  4ent-assembly1_D  TM=7.154E-01  e=1.030E-06  Escherichia coli K-12
  4enp-assembly1_C  TM=7.095E-01  e=1.162E-06  Escherichia coli K-12

Radius of gyration: 20.47 Å; Cα contacts (8 Å, |Δi|>4): 863; chains: 2; bounding box: 44×59×46 Å

Organism: NCBI:txid2021314